Protein AF-A0A1V5S3B7-F1 (afdb_monomer_lite)

pLDDT: mean 79.79, std 13.41, range [38.19, 96.56]

Sequence (362 aa):
MRKFKNMTAAKKLTALAVAILIIFACINLVWAFTKGLPYYAYTSPLTKYDYGAGVEYCANVNGIGFVVKKPMYLAYGGFLKVASTTPHTVETDENGNIVSSSGLGIGIFIWPNVGGAKFGVSFIDEAKDLFVQILIDSELNYFPKDPNNKEFNSKAEELLKENYNEIKMYMDAAQSMWGLCGVKDTWTGLKALINNIYSINILIVFIIALATVFAIINFLWALCAHLRFRLYIKKLGKIIESKKTEYQRVIDGYLYRAQKPKYLRYNGVLSVCKETENNTKLSLLIYPKLMKGNRYIISIDSDDITESIPINRDIEYIPETLKARNTSPLSTIKLYEDFIDKYFTEIKAMMHKAENLWNIIL

Structure (mmCIF, N/CA/C/O backbone):
data_AF-A0A1V5S3B7-F1
#
_entry.id   AF-A0A1V5S3B7-F1
#
loop_
_atom_site.group_PDB
_atom_site.id
_atom_site.type_symbol
_atom_site.label_atom_id
_atom_site.label_alt_id
_atom_site.label_comp_id
_atom_site.label_asym_id
_atom_site.label_entity_id
_atom_site.label_seq_id
_atom_site.pdbx_PDB_ins_code
_atom_site.Cartn_x
_atom_site.Cartn_y
_atom_site.Cartn_z
_atom_site.occupancy
_atom_site.B_iso_or_equiv
_atom_site.auth_seq_id
_atom_site.auth_comp_id
_atom_site.auth_asym_id
_atom_site.auth_atom_id
_atom_site.pdbx_PDB_model_num
ATOM 1 N N . MET A 1 1 ? 24.025 12.241 -4.962 1.00 42.34 1 MET A N 1
ATOM 2 C CA . MET A 1 1 ? 23.729 13.693 -5.075 1.00 42.34 1 MET A CA 1
ATOM 3 C C . MET A 1 1 ? 24.146 14.382 -6.391 1.00 42.34 1 MET A C 1
ATOM 5 O O . MET A 1 1 ? 23.555 15.403 -6.712 1.00 42.34 1 MET A O 1
ATOM 9 N N . ARG A 1 2 ? 25.068 13.855 -7.222 1.00 40.19 2 ARG A N 1
ATOM 10 C CA . ARG A 1 2 ? 25.521 14.522 -8.477 1.00 40.19 2 ARG A CA 1
ATOM 11 C C . ARG A 1 2 ? 24.473 14.673 -9.609 1.00 40.19 2 ARG A C 1
ATOM 13 O O . ARG A 1 2 ? 24.662 15.516 -10.477 1.00 40.19 2 ARG A O 1
ATOM 20 N N . LYS A 1 3 ? 23.368 13.909 -9.619 1.00 43.38 3 LYS A N 1
ATOM 21 C CA . LYS A 1 3 ? 22.386 13.882 -10.735 1.00 43.38 3 LYS A CA 1
ATOM 22 C C . LYS A 1 3 ? 21.395 15.061 -10.782 1.00 43.38 3 LYS A C 1
ATOM 24 O O . LYS A 1 3 ? 20.853 15.331 -11.846 1.00 43.38 3 LYS A O 1
ATOM 29 N N . PHE A 1 4 ? 21.196 15.795 -9.685 1.00 43.69 4 PHE A N 1
ATOM 30 C CA . PHE A 1 4 ? 20.244 16.921 -9.639 1.00 43.69 4 PHE A CA 1
ATOM 31 C C . PHE A 1 4 ? 20.831 18.265 -10.101 1.00 43.69 4 PHE A C 1
ATOM 33 O O . PHE A 1 4 ? 20.090 19.231 -10.289 1.00 43.69 4 PHE A O 1
ATOM 40 N N . LYS A 1 5 ? 22.153 18.348 -10.313 1.00 49.84 5 LYS A N 1
ATOM 41 C CA . LYS A 1 5 ? 22.833 19.611 -10.650 1.00 49.84 5 LYS A CA 1
ATOM 42 C C . LYS A 1 5 ? 22.519 20.112 -12.070 1.00 49.84 5 LYS A C 1
ATOM 44 O O . LYS A 1 5 ? 22.487 21.316 -12.274 1.00 49.84 5 LYS A O 1
ATOM 49 N N . ASN A 1 6 ? 22.176 19.211 -12.999 1.00 53.47 6 ASN A N 1
ATOM 50 C CA . ASN A 1 6 ? 21.953 19.523 -14.423 1.00 53.47 6 ASN A CA 1
ATOM 51 C C . ASN A 1 6 ? 20.466 19.592 -14.835 1.00 53.47 6 ASN A C 1
ATOM 53 O O . ASN A 1 6 ? 20.149 19.601 -16.024 1.00 53.47 6 ASN A O 1
ATOM 57 N N . MET A 1 7 ? 19.533 19.591 -13.879 1.00 54.66 7 MET A N 1
ATOM 58 C CA . MET A 1 7 ? 18.105 19.759 -14.167 1.00 54.66 7 MET A CA 1
ATOM 59 C C . MET A 1 7 ? 17.747 21.246 -14.182 1.00 54.66 7 MET A C 1
ATOM 61 O O . MET A 1 7 ? 18.082 21.973 -13.246 1.00 54.66 7 MET A O 1
ATOM 65 N N . THR A 1 8 ? 17.040 21.688 -15.224 1.00 73.38 8 THR A N 1
ATOM 66 C CA . THR A 1 8 ? 16.443 23.029 -15.275 1.00 73.38 8 THR A CA 1
ATOM 67 C C . THR A 1 8 ? 15.483 23.229 -14.097 1.00 73.38 8 THR A C 1
ATOM 69 O O . THR A 1 8 ? 14.941 22.254 -13.568 1.00 73.38 8 THR A O 1
ATOM 72 N N . ALA A 1 9 ? 15.260 24.478 -13.676 1.00 75.38 9 ALA A N 1
ATOM 73 C CA . ALA A 1 9 ? 14.368 24.801 -12.556 1.00 75.38 9 ALA A CA 1
ATOM 74 C C . ALA A 1 9 ? 12.974 24.163 -12.718 1.00 75.38 9 ALA A C 1
ATOM 76 O O . ALA A 1 9 ? 12.475 23.541 -11.784 1.00 75.38 9 ALA A O 1
ATOM 77 N N . ALA A 1 10 ? 12.424 24.184 -13.938 1.00 58.59 10 ALA A N 1
ATOM 78 C CA . ALA A 1 10 ? 11.173 23.509 -14.282 1.00 58.59 10 ALA A CA 1
ATOM 79 C C . ALA A 1 10 ? 11.210 21.999 -13.986 1.00 58.59 10 ALA A C 1
ATOM 81 O O . ALA A 1 10 ? 10.323 21.482 -13.321 1.00 58.59 10 ALA A O 1
ATOM 82 N N . LYS A 1 11 ? 12.274 21.287 -14.384 1.00 59.62 11 LYS A N 1
ATOM 83 C CA . LYS A 1 11 ? 12.412 19.845 -14.115 1.00 59.62 11 LYS A CA 1
ATOM 84 C C . LYS A 1 11 ? 12.517 19.538 -12.618 1.00 59.62 11 LYS A C 1
ATOM 86 O O . LYS A 1 11 ? 12.021 18.503 -12.181 1.00 59.62 11 LYS A O 1
ATOM 91 N N . LYS A 1 12 ? 13.168 20.408 -11.837 1.00 65.56 12 LYS A N 1
ATOM 92 C CA . LYS A 1 12 ? 13.257 20.269 -10.372 1.00 65.56 12 LYS A CA 1
ATOM 93 C C . LYS A 1 12 ? 11.892 20.478 -9.711 1.00 65.56 12 LYS A C 1
ATOM 95 O O . LYS A 1 12 ? 11.514 19.671 -8.871 1.00 65.56 12 LYS A O 1
ATOM 100 N N . LEU A 1 13 ? 11.144 21.496 -10.140 1.00 65.31 13 LEU A N 1
ATOM 101 C CA . LEU A 1 13 ? 9.780 21.762 -9.676 1.00 65.31 13 LEU A CA 1
ATOM 102 C C . LEU A 1 13 ? 8.822 20.623 -10.039 1.00 65.31 13 LEU A C 1
ATOM 104 O O . LEU A 1 13 ? 8.074 20.168 -9.182 1.00 65.31 13 LEU A O 1
ATOM 108 N N . THR A 1 14 ? 8.895 20.090 -11.262 1.00 66.12 14 THR A N 1
ATOM 109 C CA . THR A 1 14 ? 8.098 18.921 -11.663 1.00 66.12 14 THR A CA 1
ATOM 110 C C . THR A 1 14 ? 8.441 17.692 -10.824 1.00 66.12 14 THR A C 1
ATOM 112 O O . THR A 1 14 ? 7.540 17.008 -10.352 1.00 66.12 14 THR A O 1
ATOM 115 N N . ALA A 1 15 ? 9.729 17.410 -10.597 1.00 65.00 15 ALA A N 1
ATOM 116 C CA . ALA A 1 15 ? 10.140 16.286 -9.757 1.00 65.00 15 ALA A CA 1
ATOM 117 C C . ALA A 1 15 ? 9.650 16.438 -8.307 1.00 65.00 15 ALA A C 1
ATOM 119 O O . ALA A 1 15 ? 9.202 15.460 -7.714 1.00 65.00 15 ALA A O 1
ATOM 120 N N . LEU A 1 16 ? 9.689 17.657 -7.761 1.00 69.88 16 LEU A N 1
ATOM 121 C CA . LEU A 1 16 ? 9.153 17.964 -6.437 1.00 69.88 16 LEU A CA 1
ATOM 122 C C . LEU A 1 16 ? 7.631 17.775 -6.387 1.00 69.88 16 LEU A C 1
ATOM 124 O O . LEU A 1 16 ? 7.140 17.122 -5.474 1.00 69.88 16 LEU A O 1
ATOM 128 N N . ALA A 1 17 ? 6.893 18.272 -7.382 1.00 66.56 17 ALA A N 1
ATOM 129 C CA . ALA A 1 17 ? 5.443 18.097 -7.466 1.00 66.56 17 ALA A CA 1
ATOM 130 C C . ALA A 1 17 ? 5.050 16.612 -7.540 1.00 66.56 17 ALA A C 1
ATOM 132 O O . ALA A 1 17 ? 4.163 16.172 -6.815 1.00 66.56 17 ALA A O 1
ATOM 133 N N . VAL A 1 18 ? 5.757 15.816 -8.351 1.00 71.69 18 VAL A N 1
ATOM 134 C CA . VAL A 1 18 ? 5.553 14.360 -8.421 1.00 71.69 18 VAL A CA 1
ATOM 135 C C . VAL A 1 18 ? 5.853 13.696 -7.077 1.00 71.69 18 VAL A C 1
ATOM 137 O O . VAL A 1 18 ? 5.073 12.862 -6.628 1.00 71.69 18 VAL A O 1
ATOM 140 N N . ALA A 1 19 ? 6.944 14.076 -6.407 1.00 72.00 19 ALA A N 1
ATOM 141 C CA . ALA A 1 19 ? 7.275 13.538 -5.089 1.00 72.00 19 ALA A CA 1
ATOM 142 C C . ALA A 1 19 ? 6.193 13.867 -4.049 1.00 72.00 19 ALA A C 1
ATOM 144 O O . ALA A 1 19 ? 5.777 12.982 -3.307 1.00 72.00 19 ALA A O 1
ATOM 145 N N . ILE A 1 20 ? 5.690 15.105 -4.039 1.00 78.06 20 ILE A N 1
ATOM 146 C CA . ILE A 1 20 ? 4.588 15.532 -3.170 1.00 78.06 20 ILE A CA 1
ATOM 147 C C . ILE A 1 20 ? 3.336 14.693 -3.449 1.00 78.06 20 ILE A C 1
ATOM 149 O O . ILE A 1 20 ? 2.760 14.142 -2.515 1.00 78.06 20 ILE A O 1
ATOM 153 N N . LEU A 1 21 ? 2.951 14.518 -4.717 1.00 72.62 21 LEU A N 1
ATOM 154 C CA . LEU A 1 21 ? 1.787 13.707 -5.091 1.00 72.62 21 LEU A CA 1
ATOM 155 C C . LEU A 1 21 ? 1.927 12.246 -4.642 1.00 72.62 21 LEU A C 1
ATOM 157 O O . LEU A 1 21 ? 0.968 11.674 -4.132 1.00 72.62 21 LEU A O 1
ATOM 161 N N . ILE A 1 22 ? 3.120 11.657 -4.773 1.00 76.31 22 ILE A N 1
ATOM 162 C CA . ILE A 1 22 ? 3.400 10.299 -4.283 1.00 76.31 22 ILE A CA 1
ATOM 163 C C . ILE A 1 22 ? 3.257 10.238 -2.759 1.00 76.31 22 ILE A C 1
ATOM 165 O O . ILE A 1 22 ? 2.622 9.320 -2.249 1.00 76.31 22 ILE A O 1
ATOM 169 N N . ILE A 1 23 ? 3.802 11.213 -2.027 1.00 79.00 23 ILE A N 1
ATOM 170 C CA . ILE A 1 23 ? 3.693 11.266 -0.562 1.00 79.00 23 ILE A CA 1
ATOM 171 C C . ILE A 1 23 ? 2.225 11.363 -0.139 1.00 79.00 23 ILE A C 1
ATOM 173 O O . ILE A 1 23 ? 1.782 10.578 0.698 1.00 79.00 23 ILE A O 1
ATOM 177 N N . PHE A 1 24 ? 1.449 12.262 -0.750 1.00 75.25 24 PHE A N 1
ATOM 178 C CA . PHE A 1 24 ? 0.018 12.380 -0.473 1.00 75.25 24 PHE A CA 1
ATOM 179 C C . PHE A 1 24 ? -0.736 11.090 -0.801 1.00 75.25 24 PHE A C 1
ATOM 181 O O . PHE A 1 24 ? -1.566 10.663 -0.000 1.00 75.25 24 PHE A O 1
ATOM 188 N N . ALA A 1 25 ? -0.432 10.436 -1.925 1.00 77.19 25 ALA A N 1
ATOM 189 C CA . ALA A 1 25 ? -1.035 9.154 -2.282 1.00 77.19 25 ALA A CA 1
ATOM 190 C C . ALA A 1 25 ? -0.707 8.065 -1.249 1.00 77.19 25 ALA A C 1
ATOM 192 O O . ALA A 1 25 ? -1.603 7.341 -0.822 1.00 77.19 25 ALA A O 1
ATOM 193 N N . CYS A 1 26 ? 0.544 7.987 -0.787 1.00 76.00 26 CYS A N 1
ATOM 194 C CA . CYS A 1 26 ? 0.955 7.050 0.256 1.00 76.00 26 CYS A CA 1
ATOM 195 C C . CYS A 1 26 ? 0.242 7.320 1.587 1.00 76.00 26 CYS A C 1
ATOM 197 O O . CYS A 1 26 ? -0.262 6.379 2.191 1.00 76.00 26 CYS A O 1
ATOM 199 N N . ILE A 1 27 ? 0.149 8.580 2.031 1.00 80.06 27 ILE A N 1
ATOM 200 C CA . ILE A 1 27 ? -0.570 8.957 3.263 1.00 80.06 27 ILE A CA 1
ATOM 201 C C . ILE A 1 27 ? -2.041 8.541 3.170 1.00 80.06 27 ILE A C 1
ATOM 203 O O . ILE A 1 27 ? -2.570 7.917 4.089 1.00 80.06 27 ILE A O 1
ATOM 207 N N . ASN A 1 28 ? -2.680 8.836 2.038 1.00 81.06 28 ASN A N 1
ATOM 208 C CA . ASN A 1 28 ? -4.061 8.453 1.766 1.00 81.06 28 ASN A CA 1
ATOM 209 C C . ASN A 1 28 ? -4.260 6.942 1.810 1.00 81.06 28 ASN A C 1
ATOM 211 O O . ASN A 1 28 ? -5.195 6.459 2.442 1.00 81.06 28 ASN A O 1
ATOM 215 N N . LEU A 1 29 ? -3.369 6.197 1.158 1.00 78.81 29 LEU A N 1
ATOM 216 C CA . LEU A 1 29 ? -3.441 4.746 1.087 1.00 78.81 29 LEU A CA 1
ATOM 217 C C . LEU A 1 29 ? -3.237 4.129 2.474 1.00 78.81 29 LEU A C 1
ATOM 219 O O . LEU A 1 29 ? -4.053 3.323 2.912 1.00 78.81 29 LEU A O 1
ATOM 223 N N . VAL A 1 30 ? -2.217 4.567 3.213 1.00 81.19 30 VAL A N 1
ATOM 224 C CA . VAL A 1 30 ? -1.976 4.113 4.588 1.00 81.19 30 VAL A CA 1
ATOM 225 C C . VAL A 1 30 ? -3.182 4.409 5.473 1.00 81.19 30 VAL A C 1
ATOM 227 O O . VAL A 1 30 ? -3.645 3.513 6.174 1.00 81.19 30 VAL A O 1
ATOM 230 N N . TRP A 1 31 ? -3.740 5.620 5.427 1.00 83.44 31 TRP A N 1
ATOM 231 C CA . TRP A 1 31 ? -4.922 5.959 6.219 1.00 83.44 31 TRP A CA 1
ATOM 232 C C . TRP A 1 31 ? -6.144 5.121 5.818 1.00 83.44 31 TRP A C 1
ATOM 234 O O . TRP A 1 31 ? -6.817 4.557 6.682 1.00 83.44 31 TRP A O 1
ATOM 244 N N . ALA A 1 32 ? -6.405 4.969 4.517 1.00 78.06 32 ALA A N 1
ATOM 245 C CA . ALA A 1 32 ? -7.532 4.193 4.018 1.00 78.06 32 ALA A CA 1
ATOM 246 C C . ALA A 1 32 ? -7.459 2.737 4.489 1.00 78.06 32 ALA A C 1
ATOM 248 O O . ALA A 1 32 ? -8.448 2.228 5.006 1.00 78.06 32 ALA A O 1
ATOM 249 N N . PHE A 1 33 ? -6.295 2.090 4.389 1.00 76.75 33 PHE A N 1
ATOM 250 C CA . PHE A 1 33 ? -6.128 0.695 4.803 1.00 76.75 33 PHE A CA 1
ATOM 251 C C . PHE A 1 33 ? -6.073 0.511 6.320 1.00 76.75 33 PHE A C 1
ATOM 253 O O . PHE A 1 33 ? -6.596 -0.478 6.827 1.00 76.75 33 PHE A O 1
ATOM 260 N N . THR A 1 34 ? -5.450 1.439 7.050 1.00 74.69 34 THR A N 1
ATOM 261 C CA . THR A 1 34 ? -5.223 1.255 8.492 1.00 74.69 34 THR A CA 1
ATOM 262 C C . THR A 1 34 ? -6.340 1.795 9.374 1.00 74.69 34 THR A C 1
ATOM 264 O O . THR A 1 34 ? -6.541 1.282 10.472 1.00 74.69 34 THR A O 1
ATOM 267 N N . LYS A 1 35 ? -7.058 2.826 8.914 1.00 76.81 35 LYS A N 1
ATOM 268 C CA . LYS A 1 35 ? -8.084 3.535 9.691 1.00 76.81 35 LYS A CA 1
ATOM 269 C C . LYS A 1 35 ? -9.460 3.460 9.059 1.00 76.81 35 LYS A C 1
ATOM 271 O O . LYS A 1 35 ? -10.415 3.230 9.781 1.00 76.81 35 LYS A O 1
ATOM 276 N N . GLY A 1 36 ? -9.584 3.628 7.745 1.00 73.56 36 GLY A N 1
ATOM 277 C CA . GLY A 1 36 ? -10.893 3.619 7.084 1.00 73.56 36 GLY A CA 1
ATOM 278 C C . GLY A 1 36 ? -11.487 2.216 6.945 1.00 73.56 36 GLY A C 1
ATOM 279 O O . GLY A 1 36 ? -12.602 1.955 7.393 1.00 73.56 36 GLY A O 1
ATOM 280 N N . LEU A 1 37 ? -10.726 1.313 6.326 1.00 75.56 37 LEU A N 1
ATOM 281 C CA . LEU A 1 37 ? -11.173 -0.006 5.886 1.00 75.56 37 LEU A CA 1
ATOM 282 C C . LEU A 1 37 ? -11.741 -0.894 7.004 1.00 75.56 37 LEU A C 1
ATOM 284 O O . LEU A 1 37 ? -12.793 -1.487 6.761 1.00 75.56 37 LEU A O 1
ATOM 288 N N . PRO A 1 38 ? -11.136 -0.969 8.210 1.00 76.38 38 PRO A N 1
ATOM 289 C CA . PRO A 1 38 ? -11.659 -1.823 9.276 1.00 76.38 38 PRO A CA 1
ATOM 290 C C . PRO A 1 38 ? -13.120 -1.516 9.623 1.00 76.38 38 PRO A C 1
ATOM 292 O O . PRO A 1 38 ? -13.911 -2.425 9.828 1.00 76.38 38 PRO A O 1
ATOM 295 N N . TYR A 1 39 ? -13.520 -0.241 9.596 1.00 80.94 39 TYR A N 1
ATOM 296 C CA . TYR A 1 39 ? -14.875 0.166 9.971 1.00 80.94 39 TYR A CA 1
ATOM 297 C C . TYR A 1 39 ? -15.931 -0.194 8.925 1.00 80.94 39 TYR A C 1
ATOM 299 O O . TYR A 1 39 ? -17.094 -0.364 9.277 1.00 80.94 39 TYR A O 1
ATOM 307 N N . TYR A 1 40 ? -15.557 -0.331 7.648 1.00 76.81 40 TYR A N 1
ATOM 308 C CA . TYR A 1 40 ? -16.519 -0.662 6.593 1.00 76.81 40 TYR A CA 1
ATOM 309 C C . TYR A 1 40 ? -17.140 -2.048 6.786 1.00 76.81 40 TYR A C 1
ATOM 311 O O . TYR A 1 40 ? -18.335 -2.208 6.540 1.00 76.81 40 TYR A O 1
ATOM 319 N N . ALA A 1 41 ? -16.369 -3.023 7.276 1.00 72.44 41 ALA A N 1
ATOM 320 C CA . ALA A 1 41 ? -16.881 -4.363 7.560 1.00 72.44 41 ALA A CA 1
ATOM 321 C C . ALA A 1 41 ? -17.998 -4.324 8.620 1.00 72.44 41 ALA A C 1
ATOM 323 O O . ALA A 1 41 ? -19.068 -4.897 8.418 1.00 72.44 41 ALA A O 1
ATOM 324 N N . TYR A 1 42 ? -17.797 -3.553 9.692 1.00 81.00 42 TYR A N 1
ATOM 325 C CA . TYR A 1 42 ? -18.728 -3.479 10.822 1.00 81.00 42 TYR A CA 1
ATOM 326 C C . TYR A 1 42 ? -20.006 -2.689 10.538 1.00 81.00 42 TYR A C 1
ATOM 328 O O . TYR A 1 42 ? -20.979 -2.819 11.275 1.00 81.00 42 TYR A O 1
ATOM 336 N N . THR A 1 43 ? -20.033 -1.892 9.465 1.00 81.94 43 THR A N 1
ATOM 337 C CA . THR A 1 43 ? -21.254 -1.185 9.041 1.00 81.94 43 THR A CA 1
ATOM 338 C C . THR A 1 43 ? -22.236 -2.056 8.264 1.00 81.94 43 THR A C 1
ATOM 340 O O . THR A 1 43 ? -23.401 -1.693 8.166 1.00 81.94 43 THR A O 1
ATOM 343 N N . SER A 1 44 ? -21.800 -3.197 7.717 1.00 75.25 44 SER A N 1
ATOM 344 C CA . SER A 1 44 ? -22.644 -4.025 6.846 1.00 75.25 44 SER A CA 1
ATOM 345 C C . SER A 1 44 ? -23.953 -4.534 7.478 1.00 75.25 44 SER A C 1
ATOM 347 O O . SER A 1 44 ? -24.935 -4.591 6.740 1.00 75.25 44 SER A O 1
ATOM 349 N N . PRO A 1 45 ? -24.013 -4.927 8.768 1.00 78.56 45 PRO A N 1
ATOM 350 C CA . PRO A 1 45 ? -25.256 -5.395 9.384 1.00 78.56 45 PRO A CA 1
ATOM 351 C C . PRO A 1 45 ? -26.134 -4.260 9.943 1.00 78.56 45 PRO A C 1
ATOM 353 O O . PRO A 1 45 ? -27.131 -4.538 10.601 1.00 78.56 45 PRO A O 1
ATOM 356 N N . LEU A 1 46 ? -25.763 -2.991 9.738 1.00 86.44 46 LEU A N 1
ATOM 357 C CA . LEU A 1 46 ? -26.340 -1.848 10.448 1.00 86.44 46 LEU A CA 1
ATOM 358 C C . LEU A 1 46 ? -27.048 -0.869 9.506 1.00 86.44 46 LEU A C 1
ATOM 360 O O . LEU A 1 46 ? -26.682 -0.712 8.340 1.00 86.44 46 LEU A O 1
ATOM 364 N N . THR A 1 47 ? -28.018 -0.135 10.048 1.00 87.62 47 THR A N 1
ATOM 365 C CA . THR A 1 47 ? -28.762 0.897 9.318 1.00 87.62 47 THR A CA 1
ATOM 366 C C . THR A 1 47 ? -28.052 2.242 9.426 1.00 87.62 47 THR A C 1
ATOM 368 O O . THR A 1 47 ? -27.653 2.653 10.511 1.00 87.62 47 THR A O 1
ATOM 371 N N . LYS A 1 48 ? -27.897 2.953 8.305 1.00 86.94 48 LYS A N 1
ATOM 372 C CA . LYS A 1 48 ? -27.250 4.272 8.262 1.00 86.94 48 LYS A CA 1
ATOM 373 C C . LYS A 1 48 ? -28.195 5.374 8.766 1.00 86.94 48 LYS A C 1
ATOM 375 O O . LYS A 1 48 ? -29.294 5.513 8.238 1.00 86.94 48 LYS A O 1
ATOM 380 N N . TYR A 1 49 ? -27.701 6.218 9.668 1.00 84.12 49 TYR A N 1
ATOM 381 C CA . TYR A 1 49 ? -28.340 7.447 10.141 1.00 84.12 49 TYR A CA 1
ATOM 382 C C . TYR A 1 49 ? -27.423 8.653 9.908 1.00 84.12 49 TYR A C 1
ATOM 384 O O . TYR A 1 49 ? -26.203 8.570 10.070 1.00 84.12 49 TYR A O 1
ATOM 392 N N . ASP A 1 50 ? -28.007 9.775 9.494 1.00 81.00 50 ASP A N 1
ATOM 393 C CA . ASP A 1 50 ? -27.298 11.037 9.278 1.00 81.00 50 ASP A CA 1
ATOM 394 C C . ASP A 1 50 ? -27.865 12.092 10.228 1.00 81.00 50 ASP A C 1
ATOM 396 O O . ASP A 1 50 ? -29.027 12.479 10.112 1.00 81.00 50 ASP A O 1
ATOM 400 N N . TYR A 1 51 ? -27.051 12.512 11.194 1.00 74.56 51 TYR A N 1
ATOM 401 C CA . TYR A 1 51 ? -27.446 13.457 12.239 1.00 74.56 51 TYR A CA 1
ATOM 402 C C . TYR A 1 51 ? -26.958 14.886 11.950 1.00 74.56 51 TYR A C 1
ATOM 404 O O . TYR A 1 51 ? -26.972 15.733 12.840 1.00 74.56 51 TYR A O 1
ATOM 412 N N . GLY A 1 52 ? -26.449 15.171 10.743 1.00 65.50 52 GLY A N 1
ATOM 413 C CA . GLY A 1 52 ? -25.898 16.480 10.360 1.00 65.50 52 GLY A CA 1
ATOM 414 C C . GLY A 1 52 ? -24.522 16.796 10.970 1.00 65.50 52 GLY A C 1
ATOM 415 O O . GLY A 1 52 ? -23.665 17.356 10.293 1.00 65.50 52 GLY A O 1
ATOM 416 N N . ALA A 1 53 ? -24.259 16.367 12.210 1.00 63.94 53 ALA A N 1
ATOM 417 C CA . ALA A 1 53 ? -22.942 16.415 12.858 1.00 63.94 53 ALA A CA 1
ATOM 418 C C . ALA A 1 53 ? -22.045 15.205 12.510 1.00 63.94 53 ALA A C 1
ATOM 420 O O . ALA A 1 53 ? -20.872 15.151 12.890 1.00 63.94 53 ALA A O 1
ATOM 421 N N . GLY A 1 54 ? -22.591 14.211 11.804 1.00 69.88 54 GLY A N 1
ATOM 422 C CA . GLY A 1 54 ? -21.884 13.006 11.390 1.00 69.88 54 GLY A CA 1
ATOM 423 C C . GLY A 1 54 ? -22.826 11.878 10.974 1.00 69.88 54 GLY A C 1
ATOM 424 O O . GLY A 1 54 ? -24.027 11.913 11.238 1.00 69.88 54 GLY A O 1
ATOM 425 N N . VAL A 1 55 ? -22.247 10.864 10.329 1.00 77.31 55 VAL A N 1
ATOM 426 C CA . VAL A 1 55 ? -22.947 9.637 9.933 1.00 77.31 55 VAL A CA 1
ATOM 427 C C . VAL A 1 55 ? -22.609 8.528 10.916 1.00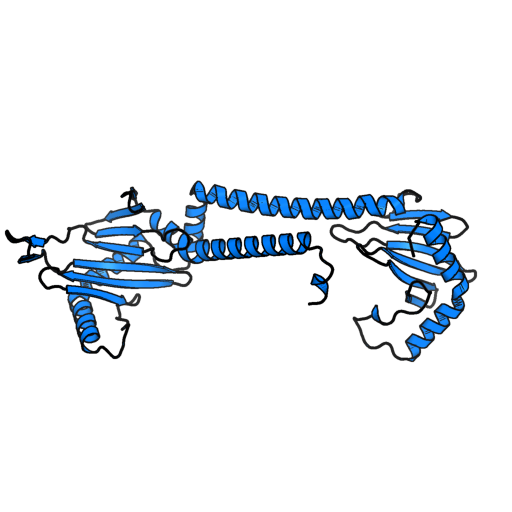 77.31 55 VAL A C 1
ATOM 429 O O . VAL A 1 55 ? -21.432 8.201 11.102 1.00 77.31 55 VAL A O 1
ATOM 432 N N . GLU A 1 56 ? -23.642 7.903 11.463 1.00 88.06 56 GLU A N 1
ATOM 433 C CA . GLU A 1 56 ? -23.537 6.732 12.328 1.00 88.06 56 GLU A CA 1
ATOM 434 C C . GLU A 1 56 ? -24.332 5.573 11.728 1.00 88.06 56 GLU A C 1
ATOM 436 O O . GLU A 1 56 ? -25.232 5.763 10.909 1.00 88.06 56 GLU A O 1
ATOM 441 N N . TYR A 1 57 ? -23.950 4.352 12.077 1.00 88.00 57 TYR A N 1
ATOM 442 C CA . TYR A 1 57 ? -24.641 3.146 11.642 1.00 88.00 57 TYR A CA 1
ATOM 443 C C . TYR A 1 57 ? -25.107 2.412 12.881 1.00 88.00 57 TYR A C 1
ATOM 445 O O . TYR A 1 57 ? -24.277 2.094 13.730 1.00 88.00 57 TYR A O 1
ATOM 453 N N . CYS A 1 58 ? -26.407 2.163 12.987 1.00 92.06 58 CYS A N 1
ATOM 454 C CA . CYS A 1 58 ? -27.018 1.691 14.217 1.00 92.06 58 CYS A CA 1
ATOM 455 C C . CYS A 1 58 ? -27.858 0.431 13.992 1.00 92.06 58 CYS A C 1
ATOM 457 O O . CYS A 1 58 ? -28.469 0.256 12.935 1.00 92.06 58 CYS A O 1
ATOM 459 N N . ALA A 1 59 ? -27.922 -0.426 15.008 1.00 92.25 59 ALA A N 1
ATOM 460 C CA . ALA A 1 59 ? -28.898 -1.507 15.114 1.00 92.25 59 ALA A CA 1
ATOM 461 C C . ALA A 1 59 ? -29.319 -1.693 16.574 1.00 92.25 59 ALA A C 1
ATOM 463 O O . ALA A 1 59 ? -28.547 -1.405 17.487 1.00 92.25 59 ALA A O 1
ATOM 464 N N . ASN A 1 60 ? -30.533 -2.195 16.786 1.00 91.81 60 ASN A N 1
ATOM 465 C CA . ASN A 1 60 ? -31.017 -2.641 18.089 1.00 91.81 60 ASN A CA 1
ATOM 466 C C . ASN A 1 60 ? -31.347 -4.129 17.981 1.00 91.81 60 ASN A C 1
ATOM 468 O O . ASN A 1 60 ? -32.133 -4.522 17.118 1.00 91.81 60 ASN A O 1
ATOM 472 N N . VAL A 1 61 ? -30.738 -4.944 18.837 1.00 90.88 61 VAL A N 1
ATOM 473 C CA . VAL A 1 61 ? -31.032 -6.373 18.939 1.00 90.88 61 VAL A CA 1
ATOM 474 C C . VAL A 1 61 ? -31.244 -6.699 20.410 1.00 90.88 61 VAL A C 1
ATOM 476 O O . VAL A 1 61 ? -30.334 -6.537 21.216 1.00 90.88 61 VAL A O 1
ATOM 479 N N . ASN A 1 62 ? -32.446 -7.162 20.761 1.00 90.50 62 ASN A N 1
ATOM 480 C CA . ASN A 1 62 ? -32.806 -7.591 22.118 1.00 90.50 62 ASN A CA 1
ATOM 481 C C . ASN A 1 62 ? -32.505 -6.547 23.214 1.00 90.50 62 ASN A C 1
ATOM 483 O O . ASN A 1 62 ? -32.040 -6.898 24.294 1.00 90.50 62 ASN A O 1
ATOM 487 N N . GLY A 1 63 ? -32.741 -5.260 22.938 1.00 91.19 63 GLY A N 1
ATOM 488 C CA . GLY A 1 63 ? -32.500 -4.182 23.902 1.00 91.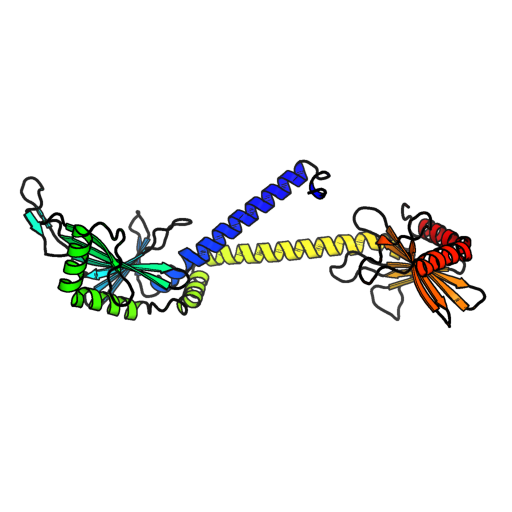19 63 GLY A CA 1
ATOM 489 C C . GLY A 1 63 ? -31.044 -3.711 23.976 1.00 91.19 63 GLY A C 1
ATOM 490 O O . GLY A 1 63 ? -30.747 -2.801 24.750 1.00 91.19 63 GLY A O 1
ATOM 491 N N . ILE A 1 64 ? -30.153 -4.271 23.151 1.00 95.06 64 ILE A N 1
ATOM 492 C CA . ILE A 1 64 ? -28.753 -3.863 23.016 1.00 95.06 64 ILE A CA 1
ATOM 493 C C . ILE A 1 64 ? -28.592 -3.033 21.742 1.00 95.06 64 ILE A C 1
ATOM 495 O O . ILE A 1 64 ? -28.953 -3.457 20.641 1.00 95.06 64 ILE A O 1
ATOM 499 N N . GLY A 1 65 ? -28.039 -1.836 21.901 1.00 94.31 65 GLY A N 1
ATOM 500 C CA . GLY A 1 65 ? -27.733 -0.899 20.833 1.00 94.31 65 GLY A CA 1
ATOM 501 C C . GLY A 1 65 ? -26.308 -1.076 20.337 1.00 94.31 65 GLY A C 1
ATOM 502 O O . GLY A 1 65 ? -25.359 -1.045 21.117 1.00 94.31 65 GLY A O 1
ATOM 503 N N . PHE A 1 66 ? -26.167 -1.203 19.024 1.00 94.75 66 PHE A N 1
ATOM 504 C CA . PHE A 1 66 ? -24.897 -1.262 18.312 1.00 94.75 66 PHE A CA 1
ATOM 505 C C . PHE A 1 66 ? -24.744 0.016 17.511 1.00 94.75 66 PHE A C 1
ATOM 507 O O . PHE A 1 66 ? -25.652 0.367 16.762 1.00 94.75 66 PHE A O 1
ATOM 514 N N . VAL A 1 67 ? -23.606 0.691 17.638 1.00 93.56 67 VAL A N 1
ATOM 515 C CA . VAL A 1 67 ? -23.308 1.921 16.898 1.00 93.56 67 VAL A CA 1
ATOM 516 C C . VAL A 1 67 ? -21.928 1.818 16.272 1.00 93.56 67 VAL A C 1
ATOM 518 O O . VAL A 1 67 ? -20.970 1.419 16.928 1.00 93.56 67 VAL A O 1
ATOM 521 N N . VAL A 1 68 ? -21.806 2.221 15.012 1.00 91.38 68 VAL A N 1
ATOM 522 C CA . VAL A 1 68 ? -20.526 2.380 14.321 1.00 91.38 68 VAL A CA 1
ATOM 523 C C . VAL A 1 68 ? -20.407 3.802 13.817 1.00 91.38 68 VAL A C 1
ATOM 525 O O . VAL A 1 68 ? -21.171 4.244 12.958 1.00 91.38 68 VAL A O 1
ATOM 528 N N . LYS A 1 69 ? -19.381 4.498 14.302 1.00 89.12 69 LYS A N 1
ATOM 529 C CA . LYS A 1 69 ? -18.948 5.792 13.790 1.00 89.12 69 LYS A CA 1
ATOM 530 C C . LYS A 1 69 ? -17.622 5.617 13.070 1.00 89.12 69 LYS A C 1
ATOM 532 O O . LYS A 1 69 ? -16.608 5.263 13.669 1.00 89.12 69 LYS A O 1
ATOM 537 N N . LYS A 1 70 ? -17.616 5.864 11.762 1.00 84.69 70 LYS A N 1
ATOM 538 C CA . LYS A 1 70 ? -16.388 5.786 10.958 1.00 84.69 70 LYS A CA 1
ATOM 539 C C . LYS A 1 70 ? -15.467 6.969 11.280 1.00 84.69 70 LYS A C 1
ATOM 541 O O . LYS A 1 70 ? -15.970 8.061 11.552 1.00 84.69 70 LYS A O 1
ATOM 546 N N . PRO A 1 71 ? -14.135 6.805 11.198 1.00 82.00 71 PRO A N 1
ATOM 547 C CA . PRO A 1 71 ? -13.235 7.944 11.310 1.00 82.00 71 PRO A CA 1
ATOM 548 C C . PRO A 1 71 ? -13.473 8.917 10.150 1.00 82.00 71 PRO A C 1
ATOM 550 O O . PRO A 1 71 ? -13.660 8.504 9.002 1.00 82.00 71 PRO A O 1
ATOM 553 N N . MET A 1 72 ? -13.436 10.217 10.445 1.00 79.62 72 MET A N 1
ATOM 554 C CA . MET A 1 72 ? -13.411 11.245 9.402 1.00 79.62 72 MET A CA 1
ATOM 555 C C . MET A 1 72 ? -12.132 11.121 8.568 1.00 79.62 72 MET A C 1
ATOM 557 O O . MET A 1 72 ? -11.113 10.644 9.065 1.00 79.62 72 MET A O 1
ATOM 561 N N . TYR A 1 73 ? -12.178 11.567 7.312 1.00 75.25 73 TYR A N 1
ATOM 562 C CA . TYR A 1 73 ? -11.034 11.527 6.401 1.00 75.25 73 TYR A CA 1
ATOM 563 C C . TYR A 1 73 ? -9.766 12.119 7.039 1.00 75.25 73 TYR A C 1
ATOM 565 O O . TYR A 1 73 ? -9.791 13.230 7.563 1.00 75.25 73 TYR A O 1
ATOM 573 N N . LEU A 1 74 ? -8.675 11.344 7.014 1.00 72.12 74 LEU A N 1
ATOM 574 C CA . LEU A 1 74 ? -7.381 11.634 7.657 1.00 72.12 74 LEU A CA 1
ATOM 575 C C . LEU A 1 74 ? -7.416 11.856 9.185 1.00 72.12 74 LEU A C 1
ATOM 577 O O . LEU A 1 74 ? -6.396 12.209 9.772 1.00 72.12 74 LEU A O 1
ATOM 581 N N . ALA A 1 75 ? -8.543 11.587 9.849 1.00 77.25 75 ALA A N 1
ATOM 582 C CA . ALA A 1 75 ? -8.680 11.634 11.301 1.00 77.25 75 ALA A CA 1
ATOM 583 C C . ALA A 1 75 ? -8.559 10.239 11.944 1.00 77.25 75 ALA A C 1
ATOM 585 O O . ALA A 1 75 ? -8.550 9.207 11.268 1.00 77.25 75 ALA A O 1
ATOM 586 N N . TYR A 1 76 ? -8.493 10.215 13.278 1.00 69.50 76 TYR A N 1
ATOM 587 C CA . TYR A 1 76 ? -8.295 9.002 14.085 1.00 69.50 76 TYR A CA 1
ATOM 588 C C . TYR A 1 76 ? -9.538 8.571 14.894 1.00 69.50 76 TYR A C 1
ATOM 590 O O . TYR A 1 76 ? -9.502 7.531 15.542 1.00 69.50 76 TYR A O 1
ATOM 598 N N . GLY A 1 77 ? -10.626 9.351 14.864 1.00 74.12 77 GLY A N 1
ATOM 599 C CA . GLY A 1 77 ? -11.735 9.288 15.833 1.00 74.12 77 GLY A CA 1
ATOM 600 C C . GLY A 1 77 ? -12.960 8.451 15.442 1.00 74.12 77 GLY A C 1
ATOM 601 O O . GLY A 1 77 ? -14.080 8.914 15.633 1.00 74.12 77 GLY A O 1
ATOM 602 N N . GLY A 1 78 ? -12.769 7.260 14.870 1.00 85.38 78 GLY A N 1
ATOM 603 C CA . GLY A 1 78 ? -13.859 6.286 14.698 1.00 85.38 78 GLY A CA 1
ATOM 604 C C . GLY A 1 78 ? -14.031 5.405 15.937 1.00 85.38 78 GLY A C 1
ATOM 605 O O . GLY A 1 78 ? -13.091 5.282 16.715 1.00 85.38 78 GLY A O 1
ATOM 606 N N . PHE A 1 79 ? -15.201 4.796 16.123 1.00 91.12 79 PHE A N 1
ATOM 607 C CA . PHE A 1 79 ? -15.433 3.777 17.153 1.00 91.12 79 PHE A CA 1
ATOM 608 C C . PHE A 1 79 ? -16.619 2.869 16.806 1.00 91.12 79 PHE A C 1
ATOM 610 O O . PHE A 1 79 ? -17.496 3.225 16.017 1.00 91.12 79 PHE A O 1
ATOM 617 N N . LEU A 1 80 ? -16.640 1.699 17.430 1.00 92.38 80 LEU A N 1
ATOM 618 C CA . LEU A 1 80 ? -17.814 0.849 17.600 1.00 92.38 80 LEU A CA 1
ATOM 619 C C . LEU A 1 80 ? -18.271 1.022 19.052 1.00 92.38 80 LEU A C 1
ATOM 621 O O . LEU A 1 80 ? -17.423 1.107 19.942 1.00 92.38 80 LEU A O 1
ATOM 625 N N . LYS A 1 81 ? -19.576 1.074 19.301 1.00 94.75 81 LYS A N 1
ATOM 626 C CA . LYS A 1 81 ? -20.151 1.153 20.645 1.00 94.75 81 LYS A CA 1
ATOM 627 C C . LYS A 1 81 ? -21.236 0.097 20.821 1.00 94.75 81 LYS A C 1
ATOM 629 O O . LYS A 1 81 ? -22.059 -0.081 19.924 1.00 94.75 81 LYS A O 1
ATOM 634 N N . VAL A 1 82 ? -21.239 -0.552 21.981 1.00 95.81 82 VAL A N 1
ATOM 635 C CA . VAL A 1 82 ? -22.314 -1.438 22.446 1.00 95.81 82 VAL A CA 1
ATOM 636 C C . VAL A 1 82 ? -22.790 -0.958 23.811 1.00 95.81 82 VAL A C 1
ATOM 638 O O . VAL A 1 82 ? -21.970 -0.742 24.700 1.00 95.81 82 VAL A O 1
ATOM 641 N N . ALA A 1 83 ? -24.091 -0.736 23.963 1.00 94.69 83 ALA A N 1
ATOM 642 C CA . ALA A 1 83 ? -24.706 -0.302 25.219 1.00 94.69 83 ALA A CA 1
ATOM 643 C C . ALA A 1 83 ? -26.193 -0.680 25.247 1.00 94.69 83 ALA A C 1
ATOM 645 O O . ALA A 1 83 ? -26.758 -1.034 24.212 1.00 94.69 83 ALA A O 1
ATOM 646 N N . SER A 1 84 ? -26.845 -0.558 26.403 1.00 91.94 84 SER A N 1
ATOM 647 C CA . SER A 1 84 ? -28.305 -0.661 26.491 1.00 91.94 84 SER A CA 1
ATOM 648 C C . SER A 1 84 ? -28.996 0.365 25.583 1.00 91.94 84 SER A C 1
ATOM 650 O O . SER A 1 84 ? -28.532 1.495 25.422 1.00 91.94 84 SER A O 1
ATOM 652 N N . THR A 1 85 ? -30.120 -0.029 24.983 1.00 88.19 85 THR A N 1
ATOM 653 C CA . THR A 1 85 ? -31.009 0.907 24.271 1.00 88.19 85 THR A CA 1
ATOM 654 C C . THR A 1 85 ? -31.944 1.671 25.190 1.00 88.19 85 THR A C 1
ATOM 656 O O . THR A 1 85 ? -32.550 2.645 24.746 1.00 88.19 85 THR A O 1
ATOM 659 N N . THR A 1 86 ? -32.047 1.260 26.455 1.00 83.81 86 THR A N 1
ATOM 660 C CA . THR A 1 86 ? -32.743 2.048 27.465 1.00 83.81 86 THR A CA 1
ATOM 661 C C . THR A 1 86 ? -31.930 3.322 27.692 1.00 83.81 86 THR A C 1
ATOM 663 O O . THR A 1 86 ? -30.767 3.226 28.094 1.00 83.81 86 THR A O 1
ATOM 666 N N . PRO A 1 87 ? -32.482 4.508 27.388 1.00 75.81 87 PRO A N 1
ATOM 667 C CA . PRO A 1 87 ? -31.753 5.750 27.567 1.00 75.81 87 PRO A CA 1
ATOM 668 C C . PRO A 1 87 ? -31.422 5.940 29.047 1.00 75.81 87 PRO A C 1
ATOM 670 O O . PRO A 1 87 ? -32.266 5.710 29.910 1.00 75.81 87 PRO A O 1
ATOM 673 N N . HIS A 1 88 ? -30.195 6.374 29.327 1.00 79.00 88 HIS A N 1
ATOM 674 C CA . HIS A 1 88 ? -29.865 6.920 30.635 1.00 79.00 88 HIS A CA 1
ATOM 675 C C . HIS A 1 88 ? -30.636 8.233 30.785 1.00 79.00 88 HIS A C 1
ATOM 677 O O . HIS A 1 88 ? -30.498 9.124 29.943 1.00 79.00 88 HIS A O 1
ATOM 683 N N . THR A 1 89 ? -31.493 8.323 31.797 1.00 82.56 89 THR A N 1
ATOM 684 C CA . THR A 1 89 ? -32.310 9.511 32.054 1.00 82.56 89 THR A CA 1
ATOM 685 C C . THR A 1 89 ? -31.883 10.161 33.354 1.00 82.56 89 THR A C 1
ATOM 687 O O . THR A 1 89 ? -31.599 9.468 34.330 1.00 82.56 89 THR A O 1
ATOM 690 N N . VAL A 1 90 ? -31.895 11.488 33.370 1.00 86.44 90 VAL A N 1
ATOM 691 C CA . VAL A 1 90 ? -31.674 12.297 34.567 1.00 86.44 90 VAL A CA 1
ATOM 692 C C . VAL A 1 90 ? -32.922 13.095 34.888 1.00 86.44 90 VAL A C 1
ATOM 694 O O . VAL A 1 90 ? -33.607 13.578 33.985 1.00 86.44 90 VAL A O 1
ATOM 697 N N . GLU A 1 91 ? -33.215 13.224 36.175 1.00 87.19 91 GLU A N 1
ATOM 698 C CA . GLU A 1 91 ? -34.234 14.144 36.665 1.00 87.19 91 GLU A CA 1
ATOM 699 C C . GLU A 1 91 ? -33.545 15.398 37.189 1.00 87.19 91 GLU A C 1
ATOM 701 O O . GLU A 1 91 ? -32.539 15.317 37.903 1.00 87.19 91 GLU A O 1
ATOM 706 N N . THR A 1 92 ? -34.092 16.558 36.835 1.00 90.69 92 THR A N 1
ATOM 707 C CA . THR A 1 92 ? -33.586 17.856 37.279 1.00 90.69 92 THR A CA 1
ATOM 708 C C . THR A 1 92 ? -34.577 18.548 38.204 1.00 90.69 92 THR A C 1
ATOM 710 O O . THR A 1 92 ? -35.788 18.436 38.009 1.00 90.69 92 THR A O 1
ATOM 713 N N . ASP A 1 93 ? -34.067 19.299 39.178 1.00 90.19 93 ASP A N 1
ATOM 714 C CA . ASP A 1 93 ? -34.877 20.234 39.957 1.00 90.19 93 ASP A CA 1
ATOM 715 C C . ASP A 1 93 ? -35.341 21.440 39.111 1.00 90.19 93 ASP A C 1
ATOM 717 O O . ASP A 1 93 ? -35.008 21.589 37.932 1.00 90.19 93 ASP A O 1
ATOM 721 N N . GLU A 1 94 ? -36.115 22.331 39.731 1.00 91.56 94 GLU A N 1
ATOM 722 C CA . GLU A 1 94 ? -36.610 23.576 39.128 1.00 91.56 94 GLU A CA 1
ATOM 723 C C . GLU A 1 94 ? -35.505 24.556 38.685 1.00 91.56 94 GLU A C 1
ATOM 725 O O . GLU A 1 94 ? -35.760 25.441 37.869 1.00 91.56 94 GLU A O 1
ATOM 730 N N . ASN A 1 95 ? -34.274 24.381 39.177 1.00 89.94 95 ASN A N 1
ATOM 731 C CA . ASN A 1 95 ? -33.107 25.193 38.837 1.00 89.94 95 ASN A CA 1
ATOM 732 C C . ASN A 1 95 ? -32.216 24.530 37.770 1.00 89.94 95 ASN A C 1
ATOM 734 O O . ASN A 1 95 ? -31.202 25.108 37.375 1.00 89.94 95 ASN A O 1
ATOM 738 N N . GLY A 1 96 ? -32.582 23.335 37.293 1.00 85.81 96 GLY A N 1
ATOM 739 C CA . GLY A 1 96 ? -31.820 22.566 36.312 1.00 85.81 96 GLY A CA 1
ATOM 740 C C . GLY A 1 96 ? -30.679 21.729 36.901 1.00 85.81 96 GLY A C 1
ATOM 741 O O . GLY A 1 96 ? -29.869 21.210 36.133 1.00 85.81 96 GLY A O 1
ATOM 742 N N . ASN A 1 97 ? -30.593 21.574 38.226 1.00 87.25 97 ASN A N 1
ATOM 743 C CA . ASN A 1 97 ? -29.602 20.698 38.856 1.00 87.25 97 ASN A CA 1
ATOM 744 C C . ASN A 1 97 ? -30.067 19.244 38.803 1.00 87.25 97 ASN A C 1
ATOM 746 O O . ASN A 1 97 ? -31.231 18.954 39.071 1.00 87.25 97 ASN A O 1
ATOM 750 N N . ILE A 1 98 ? -29.150 18.321 38.517 1.00 86.19 98 ILE A N 1
ATOM 751 C CA . ILE A 1 98 ? -29.438 16.882 38.490 1.00 86.19 98 ILE A CA 1
ATOM 752 C C . ILE A 1 98 ? -29.672 16.388 39.922 1.00 86.19 98 ILE A C 1
ATOM 754 O O . ILE A 1 98 ? -28.791 16.505 40.772 1.00 86.19 98 ILE A O 1
ATOM 758 N N . VAL A 1 99 ? -30.855 15.827 40.180 1.00 87.00 99 VAL A N 1
ATOM 759 C CA . VAL A 1 99 ? -31.255 15.297 41.497 1.00 87.00 99 VAL A CA 1
ATOM 760 C C . VAL A 1 99 ? -31.321 13.774 41.533 1.00 87.00 99 VAL A C 1
ATOM 762 O O . VAL A 1 99 ? -31.180 13.178 42.600 1.00 87.00 99 VAL A O 1
ATOM 765 N N . SER A 1 100 ? -31.513 13.128 40.384 1.00 85.62 100 SER A N 1
ATOM 766 C CA . SER A 1 100 ? -31.507 11.672 40.270 1.00 85.62 100 SER A CA 1
ATOM 767 C C . SER A 1 100 ? -31.090 11.235 38.861 1.00 85.62 100 SER A C 1
ATOM 769 O O . SER A 1 100 ? -31.146 12.012 37.904 1.00 85.62 100 SER A O 1
ATOM 771 N N . SER A 1 101 ? -30.643 9.986 38.739 1.00 86.38 101 SER A N 1
ATOM 772 C CA . SER A 1 101 ? -30.348 9.333 37.464 1.00 86.38 101 SER A CA 1
ATOM 773 C C . SER A 1 101 ? -31.016 7.960 37.430 1.00 86.38 101 SER A C 1
ATOM 775 O O . SER A 1 101 ? -31.284 7.356 38.471 1.00 86.38 101 SER A O 1
ATOM 777 N N . SER A 1 102 ? -31.237 7.414 36.235 1.00 83.69 102 SER A N 1
ATOM 778 C CA . SER A 1 102 ? -31.763 6.056 36.042 1.00 83.69 102 SER A CA 1
ATOM 779 C C . SER A 1 102 ? -30.774 4.944 36.434 1.00 83.69 102 SER A C 1
ATOM 781 O O . SER A 1 102 ? -30.977 3.789 36.061 1.00 83.69 102 SER A O 1
ATOM 783 N N . GLY A 1 103 ? -29.692 5.276 37.144 1.00 84.88 103 GLY A N 1
ATOM 784 C CA . GLY A 1 103 ? -28.615 4.370 37.529 1.00 84.88 103 GLY A CA 1
ATOM 785 C C . GLY A 1 103 ? -27.416 4.403 36.581 1.00 84.88 103 GLY A C 1
ATOM 786 O O . GLY A 1 103 ? -27.355 5.198 35.648 1.00 84.88 103 GLY A O 1
ATOM 787 N N . LEU A 1 104 ? -26.443 3.528 36.831 1.00 89.31 104 LEU A N 1
ATOM 788 C CA . LEU A 1 104 ? -25.164 3.504 36.123 1.00 89.31 104 LEU A CA 1
ATOM 789 C C . LEU A 1 104 ? -25.339 3.159 34.634 1.00 89.31 104 LEU A C 1
ATOM 791 O O . LEU A 1 104 ? -25.759 2.062 34.280 1.00 89.31 104 LEU A O 1
ATOM 795 N N . GLY A 1 105 ? -24.973 4.085 33.753 1.00 91.31 105 GLY A N 1
ATOM 796 C CA . GLY A 1 105 ? -24.868 3.847 32.319 1.00 91.31 105 GLY A CA 1
ATOM 797 C C . GLY A 1 105 ? -23.538 3.186 31.965 1.00 91.31 105 GLY A C 1
ATOM 798 O O . GLY A 1 105 ? -22.473 3.730 32.265 1.00 91.31 105 GLY A O 1
ATOM 799 N N . ILE A 1 106 ? -23.594 2.041 31.280 1.00 94.81 106 ILE A N 1
ATOM 800 C CA . ILE A 1 106 ? -22.413 1.288 30.839 1.00 94.81 106 ILE A CA 1
ATOM 801 C C . ILE A 1 106 ? -22.380 1.204 29.313 1.00 94.81 106 ILE A C 1
ATOM 803 O O . ILE A 1 106 ? -23.387 0.936 28.657 1.00 94.81 106 ILE A O 1
ATOM 807 N N . GLY A 1 107 ? -21.201 1.429 28.733 1.00 95.00 107 GLY A N 1
ATOM 808 C CA . GLY A 1 107 ? -20.981 1.279 27.297 1.00 95.00 107 GLY A CA 1
ATOM 809 C C . GLY A 1 107 ? -19.604 0.718 26.974 1.00 95.00 107 GLY A C 1
ATOM 810 O O . GLY A 1 107 ? -18.595 1.201 27.484 1.00 95.00 107 GLY A O 1
ATOM 811 N N . ILE A 1 108 ? -19.556 -0.272 26.085 1.00 96.00 108 ILE A N 1
ATOM 812 C CA . ILE A 1 108 ? -18.314 -0.807 25.524 1.00 96.00 108 ILE A CA 1
ATOM 813 C C . ILE A 1 108 ? -17.962 -0.022 24.273 1.00 96.00 108 ILE A C 1
ATOM 815 O O . ILE A 1 108 ? -18.785 0.114 23.370 1.00 96.00 108 ILE A O 1
ATOM 819 N N . PHE A 1 109 ? -16.724 0.450 24.202 1.00 94.81 109 PHE A N 1
ATOM 820 C CA . PHE A 1 109 ? -16.131 1.063 23.026 1.00 94.81 109 PHE A CA 1
ATOM 821 C C . PHE A 1 109 ? -15.057 0.152 22.449 1.00 94.81 109 PHE A C 1
ATOM 823 O O . PHE A 1 109 ? -14.206 -0.370 23.168 1.00 94.81 109 PHE A O 1
ATOM 830 N N . ILE A 1 110 ? -15.081 -0.014 21.131 1.00 91.75 110 ILE A N 1
ATOM 831 C CA . ILE A 1 110 ? -14.109 -0.823 20.404 1.00 91.75 110 ILE A CA 1
ATOM 832 C C . ILE A 1 110 ? -13.489 0.050 19.319 1.00 91.75 110 ILE A C 1
ATOM 834 O O . ILE A 1 110 ? -14.187 0.699 18.535 1.00 91.75 110 ILE A O 1
ATOM 838 N N . TRP A 1 111 ? -12.160 0.048 19.263 1.00 89.06 111 TRP A N 1
ATOM 839 C CA . TRP A 1 111 ? -11.369 0.742 18.253 1.00 89.06 111 TRP A CA 1
ATOM 840 C C . TRP A 1 111 ? -10.613 -0.276 17.400 1.00 89.06 111 TRP A C 1
ATOM 842 O O . TRP A 1 111 ? -9.500 -0.681 17.758 1.00 89.06 111 TRP A O 1
ATOM 852 N N . PRO A 1 112 ? -11.197 -0.695 16.266 1.00 83.25 112 PRO A N 1
ATOM 853 C CA . PRO A 1 112 ? -10.525 -1.555 15.306 1.00 83.25 112 PRO A CA 1
ATOM 854 C C . PRO A 1 112 ? -9.239 -0.928 14.764 1.00 83.25 112 PRO A C 1
ATOM 856 O O . PRO A 1 112 ? -9.189 0.265 14.445 1.00 83.25 112 PRO A O 1
ATOM 859 N N . ASN A 1 113 ? -8.200 -1.746 14.614 1.00 73.81 113 ASN A N 1
ATOM 860 C CA . ASN A 1 113 ? -6.940 -1.365 13.990 1.00 73.81 113 ASN A CA 1
ATOM 861 C C . ASN A 1 113 ? -6.330 -2.559 13.235 1.00 73.81 113 ASN A C 1
ATOM 863 O O . ASN A 1 113 ? -6.745 -3.709 13.387 1.00 73.81 113 ASN A O 1
ATOM 867 N N . VAL A 1 114 ? -5.316 -2.298 12.411 1.00 66.12 114 VAL A N 1
ATOM 868 C CA . VAL A 1 114 ? -4.576 -3.373 11.732 1.00 66.12 114 VAL A CA 1
ATOM 869 C C . VAL A 1 114 ? -3.790 -4.167 12.775 1.00 66.12 114 VAL A C 1
ATOM 871 O O . VAL A 1 114 ? -2.904 -3.613 13.422 1.00 66.12 114 VAL A O 1
ATOM 874 N N . GLY A 1 115 ? -4.129 -5.448 12.940 1.00 64.38 115 GLY A N 1
ATOM 875 C CA . GLY A 1 115 ? -3.492 -6.352 13.905 1.00 64.38 115 GLY A CA 1
ATOM 876 C C . GLY A 1 115 ? -4.261 -6.569 15.213 1.00 64.38 115 GLY A C 1
ATOM 877 O O . GLY A 1 115 ? -3.768 -7.295 16.068 1.00 64.38 115 GLY A O 1
ATOM 878 N N . GLY A 1 116 ? -5.451 -5.981 15.374 1.00 73.81 116 GLY A N 1
ATOM 879 C CA . GLY A 1 116 ? -6.308 -6.207 16.542 1.00 73.81 116 GLY A CA 1
ATOM 880 C C . GLY A 1 116 ? -7.174 -5.000 16.892 1.00 73.81 116 GLY A C 1
ATOM 881 O O . GLY A 1 116 ? -7.090 -3.947 16.259 1.00 73.81 116 GLY A O 1
ATOM 882 N N . ALA A 1 117 ? -8.005 -5.144 17.918 1.00 83.38 117 ALA A N 1
ATOM 883 C CA . ALA A 1 117 ? -8.841 -4.069 18.435 1.00 83.38 117 ALA A CA 1
ATOM 884 C C . ALA A 1 117 ? -8.353 -3.615 19.813 1.00 83.38 117 ALA A C 1
ATOM 886 O O . ALA A 1 117 ? -7.795 -4.400 20.579 1.00 83.38 117 ALA A O 1
ATOM 887 N N . LYS A 1 118 ? -8.564 -2.334 20.120 1.00 88.19 118 LYS A N 1
ATOM 888 C CA . LYS A 1 118 ? -8.519 -1.843 21.500 1.00 88.19 118 LYS A CA 1
ATOM 889 C C . LYS A 1 118 ? -9.933 -1.783 22.045 1.00 88.19 118 LYS A C 1
ATOM 891 O O . LYS A 1 118 ? -10.846 -1.414 21.307 1.00 88.19 118 LYS A O 1
ATOM 896 N N . PHE A 1 119 ? -10.077 -2.072 23.328 1.00 92.06 119 PHE A N 1
ATOM 897 C CA . PHE A 1 119 ? -11.356 -2.093 24.014 1.00 92.06 119 PHE A CA 1
ATOM 898 C C . PHE A 1 119 ? -11.337 -1.089 25.160 1.00 92.06 119 PHE A C 1
ATOM 900 O O . PHE A 1 119 ? -10.303 -0.853 25.791 1.00 92.06 119 PHE A O 1
ATOM 907 N N . GLY A 1 120 ? -12.482 -0.478 25.416 1.00 94.69 120 GLY A N 1
ATOM 908 C CA . GLY A 1 120 ? -12.680 0.373 26.571 1.00 94.69 120 GLY A CA 1
ATOM 909 C C . GLY A 1 120 ? -14.107 0.301 27.074 1.00 94.69 120 GLY A C 1
ATOM 910 O O . GLY A 1 120 ? -15.017 -0.081 26.342 1.00 94.69 120 GLY A O 1
ATOM 911 N N . VAL A 1 121 ? -14.289 0.680 28.330 1.00 96.56 121 VAL A N 1
ATOM 912 C CA . VAL A 1 121 ? -15.592 0.722 28.995 1.00 96.56 121 VAL A CA 1
ATOM 913 C C . VAL A 1 121 ? -15.802 2.128 29.519 1.00 96.56 121 VAL A C 1
ATOM 915 O O . VAL A 1 121 ? -14.891 2.700 30.117 1.00 96.56 121 VAL A O 1
ATOM 918 N N . SER A 1 122 ? -16.977 2.695 29.270 1.00 95.56 122 SER A N 1
ATOM 919 C CA . SER A 1 122 ? -17.428 3.934 29.895 1.00 95.56 122 SER A CA 1
ATOM 920 C C . SER A 1 122 ? -18.465 3.635 30.968 1.00 95.56 122 SER A C 1
ATOM 922 O O . SER A 1 122 ? -19.418 2.904 30.695 1.00 95.56 122 SER A O 1
ATOM 924 N N . PHE A 1 123 ? -18.308 4.275 32.116 1.00 94.69 123 PHE A N 1
ATOM 925 C CA . PHE A 1 123 ? -19.250 4.315 33.222 1.00 94.69 123 PHE A CA 1
ATOM 926 C C . PHE A 1 123 ? -19.713 5.756 33.404 1.00 94.69 123 PHE A C 1
ATOM 928 O O . PHE A 1 123 ? -18.876 6.659 33.513 1.00 94.69 123 PHE A O 1
ATOM 935 N N . ILE A 1 124 ? -21.026 5.966 33.408 1.00 91.81 124 ILE A N 1
ATOM 936 C CA . ILE A 1 124 ? -21.638 7.289 33.520 1.00 91.81 124 ILE A CA 1
ATOM 937 C C . ILE A 1 124 ? -22.744 7.230 34.572 1.00 91.81 124 ILE A C 1
ATOM 939 O O . ILE A 1 124 ? -23.657 6.420 34.458 1.00 91.81 124 ILE A O 1
ATOM 943 N N . ASP A 1 125 ? -22.661 8.076 35.591 1.00 90.75 125 ASP A N 1
ATOM 944 C CA . ASP A 1 125 ? -23.740 8.317 36.553 1.00 90.75 125 ASP A CA 1
ATOM 945 C C . ASP A 1 125 ? -23.720 9.807 36.907 1.00 90.75 125 ASP A C 1
ATOM 947 O O . ASP A 1 125 ? -22.955 10.248 37.767 1.00 90.75 125 ASP A O 1
ATOM 951 N N . GLU A 1 126 ? -24.515 10.598 36.182 1.00 86.00 126 GLU A N 1
ATOM 952 C CA . GLU A 1 126 ? -24.488 12.064 36.273 1.00 86.00 126 GLU A CA 1
ATOM 953 C C . GLU A 1 126 ? -24.962 12.571 37.645 1.00 86.00 126 GLU A C 1
ATOM 955 O O . GLU A 1 126 ? -24.449 13.571 38.139 1.00 86.00 126 GLU A O 1
ATOM 960 N N . ALA A 1 127 ? -25.856 11.840 38.323 1.00 85.81 127 ALA A N 1
ATOM 961 C CA . ALA A 1 127 ? -26.304 12.180 39.677 1.00 85.81 127 ALA A CA 1
ATOM 962 C C . ALA A 1 127 ? -25.200 12.014 40.738 1.00 85.81 127 ALA A C 1
ATOM 964 O O . ALA A 1 127 ? -25.279 12.603 41.814 1.00 85.81 127 ALA A O 1
ATOM 965 N N . LYS A 1 128 ? -24.164 11.218 40.443 1.00 86.19 128 LYS A N 1
ATOM 966 C CA . LYS A 1 128 ? -22.990 11.022 41.309 1.00 86.19 128 LYS A CA 1
ATOM 967 C C . LYS A 1 128 ? -21.727 11.692 40.769 1.00 86.19 128 LYS A C 1
ATOM 969 O O . LYS A 1 128 ? -20.641 11.385 41.259 1.00 86.19 128 LYS A O 1
ATOM 974 N N . ASP A 1 129 ? -21.859 12.544 39.751 1.00 86.38 129 ASP A N 1
ATOM 975 C CA . ASP A 1 129 ? -20.732 13.159 39.038 1.00 86.38 129 ASP A CA 1
ATOM 976 C C . ASP A 1 129 ? -19.676 12.121 38.593 1.00 86.38 129 ASP A C 1
ATOM 978 O O . ASP A 1 129 ? -18.460 12.301 38.700 1.00 86.38 129 ASP A O 1
ATOM 982 N N . LEU A 1 130 ? -20.143 10.951 38.143 1.00 88.31 130 LEU A N 1
ATOM 983 C CA . LEU A 1 130 ? -19.282 9.865 37.696 1.00 88.31 130 LEU A CA 1
ATOM 984 C C . LEU A 1 130 ? -19.197 9.864 36.172 1.00 88.31 130 LEU A C 1
ATOM 986 O O . LEU A 1 130 ? -20.151 9.502 35.489 1.00 88.31 130 LEU A O 1
ATOM 990 N N . PHE A 1 131 ? -18.011 10.159 35.646 1.00 90.69 131 PHE A N 1
ATOM 991 C CA . PHE A 1 131 ? -17.665 9.900 34.252 1.00 90.69 131 PHE A CA 1
ATOM 992 C C . PHE A 1 131 ? -16.286 9.244 34.173 1.00 90.69 131 PHE A C 1
ATOM 994 O O . PHE A 1 131 ? -15.251 9.895 34.321 1.00 90.69 131 PHE A O 1
ATOM 1001 N N . VAL A 1 132 ? -16.263 7.928 33.964 1.00 92.06 132 VAL A N 1
ATOM 1002 C CA . VAL A 1 132 ? -15.028 7.135 33.939 1.00 92.06 132 VAL A CA 1
ATOM 1003 C C . VAL A 1 132 ? -14.953 6.357 32.637 1.00 92.06 132 VAL A C 1
ATOM 1005 O O . VAL A 1 132 ? -15.868 5.615 32.300 1.00 92.06 132 VAL A O 1
ATOM 1008 N N . GLN A 1 133 ? -13.839 6.486 31.917 1.00 93.56 133 GLN A N 1
ATOM 1009 C CA . GLN A 1 133 ? -13.537 5.644 30.763 1.00 93.56 133 GLN A CA 1
ATOM 1010 C C . GLN A 1 133 ? -12.206 4.930 30.976 1.00 93.56 133 GLN A C 1
ATOM 1012 O O . GLN A 1 133 ? -11.177 5.569 31.197 1.00 93.56 133 GLN A O 1
ATOM 1017 N N . ILE A 1 134 ? -12.234 3.604 30.889 1.00 95.44 134 ILE A N 1
ATOM 1018 C CA . ILE A 1 134 ? -11.076 2.739 31.128 1.00 95.44 134 ILE A CA 1
ATOM 1019 C C . ILE A 1 134 ? -10.760 1.899 29.897 1.00 95.44 134 ILE A C 1
ATOM 1021 O O . ILE A 1 134 ? -11.633 1.654 29.066 1.00 95.44 134 ILE A O 1
ATOM 1025 N N . LEU A 1 135 ? -9.505 1.467 29.778 1.00 94.69 135 LEU A N 1
ATOM 1026 C CA . LEU A 1 135 ? -9.070 0.516 28.757 1.00 94.69 135 LEU A CA 1
ATOM 1027 C C . LEU A 1 135 ? -9.077 -0.895 29.336 1.00 94.69 135 LEU A C 1
ATOM 1029 O O . LEU A 1 135 ? -8.671 -1.089 30.481 1.00 94.69 135 LEU A O 1
ATOM 1033 N N . ILE A 1 136 ? -9.503 -1.860 28.526 1.00 93.56 136 ILE A N 1
ATOM 1034 C CA . ILE A 1 136 ? -9.518 -3.282 28.879 1.00 93.56 136 ILE A CA 1
ATOM 1035 C C . ILE A 1 136 ? -8.925 -4.132 27.742 1.00 93.56 136 ILE A C 1
ATOM 1037 O O . ILE A 1 136 ? -8.833 -3.666 26.600 1.00 93.56 136 ILE A O 1
ATOM 1041 N N . ASP A 1 137 ? -8.495 -5.361 28.032 1.00 88.81 137 ASP A N 1
ATOM 1042 C CA . ASP A 1 137 ? -8.246 -6.377 26.996 1.00 88.81 137 ASP A CA 1
ATOM 1043 C C . ASP A 1 137 ? -9.542 -7.098 26.569 1.00 88.81 137 ASP A C 1
ATOM 1045 O O . ASP A 1 137 ? -10.646 -6.797 27.026 1.00 88.81 137 ASP A O 1
ATOM 1049 N N . SER A 1 138 ? -9.398 -8.065 25.660 1.00 83.38 138 SER A N 1
ATOM 1050 C CA . SER A 1 138 ? -10.476 -8.954 25.216 1.00 83.38 138 SER A CA 1
ATOM 1051 C C . SER A 1 138 ? -10.973 -9.924 26.293 1.00 83.38 138 SER A C 1
ATOM 1053 O O . SER A 1 138 ? -12.024 -10.529 26.112 1.00 83.38 138 SER A O 1
ATOM 1055 N N . GLU A 1 139 ? -10.224 -10.103 27.381 1.00 87.94 139 GLU A N 1
ATOM 1056 C CA . GLU A 1 139 ? -10.587 -10.935 28.535 1.00 87.94 139 GLU A CA 1
ATOM 1057 C C . GLU A 1 139 ? -11.221 -10.105 29.666 1.00 87.94 139 GLU A C 1
ATOM 1059 O O . GLU A 1 139 ? -11.592 -10.653 30.704 1.00 87.94 139 GLU A O 1
ATOM 1064 N N . LEU A 1 140 ? -11.432 -8.804 29.423 1.00 91.19 140 LEU A N 1
ATOM 1065 C CA . LEU A 1 140 ? -11.996 -7.824 30.349 1.00 91.19 140 LEU A CA 1
ATOM 1066 C C . LEU A 1 140 ? -11.077 -7.484 31.530 1.00 91.19 140 LEU A C 1
ATOM 1068 O O . LEU A 1 140 ? -11.563 -7.053 32.572 1.00 91.19 140 LEU A O 1
ATOM 1072 N N . ASN A 1 141 ? -9.761 -7.629 31.381 1.00 91.94 141 ASN A N 1
ATOM 1073 C CA . ASN A 1 141 ? -8.799 -7.153 32.370 1.00 91.94 141 ASN A CA 1
ATOM 1074 C C . ASN A 1 141 ? -8.506 -5.665 32.161 1.00 91.94 141 ASN A C 1
ATOM 1076 O O . ASN A 1 141 ? -8.322 -5.207 31.032 1.00 91.94 141 ASN A O 1
ATOM 1080 N N . TYR A 1 142 ? -8.431 -4.910 33.257 1.00 93.06 142 TYR A N 1
ATOM 1081 C CA . TYR A 1 142 ? -8.128 -3.480 33.244 1.00 93.06 142 TYR A CA 1
ATOM 1082 C C . TYR A 1 142 ? -6.671 -3.187 32.854 1.00 93.06 142 TYR A C 1
ATOM 1084 O O . TYR A 1 142 ? -5.737 -3.790 33.382 1.00 93.06 142 TYR A O 1
ATOM 1092 N N . PHE A 1 143 ? -6.473 -2.192 31.982 1.00 91.12 143 PHE A N 1
ATOM 1093 C CA . PHE A 1 143 ? -5.165 -1.608 31.686 1.00 91.12 143 PHE A CA 1
ATOM 1094 C C . PHE A 1 143 ? -5.044 -0.184 32.243 1.00 91.12 143 PHE A C 1
ATOM 1096 O O . PHE A 1 143 ? -5.602 0.754 31.654 1.00 91.12 143 PHE A O 1
ATOM 1103 N N . PRO A 1 144 ? -4.261 0.025 33.317 1.00 88.81 144 PRO A N 1
ATOM 1104 C CA . PRO A 1 144 ? -4.063 1.348 33.882 1.00 88.81 144 PRO A CA 1
ATOM 1105 C C . PRO A 1 144 ? -3.295 2.256 32.924 1.00 88.81 144 PRO A C 1
ATOM 1107 O O . PRO A 1 144 ? -2.188 1.944 32.482 1.00 88.81 144 PRO A O 1
ATOM 1110 N N . LYS A 1 145 ? -3.879 3.421 32.625 1.00 85.31 145 LYS A N 1
ATOM 1111 C CA . LYS A 1 145 ? -3.225 4.456 31.809 1.00 85.31 145 LYS A CA 1
ATOM 1112 C C . LYS A 1 145 ? -2.061 5.111 32.557 1.00 85.31 145 LYS A C 1
ATOM 1114 O O . LYS A 1 145 ? -1.042 5.416 31.944 1.00 85.31 145 LYS A O 1
ATOM 1119 N N . ASP A 1 146 ? -2.229 5.319 33.862 1.00 89.12 146 ASP A N 1
ATOM 1120 C CA . ASP A 1 146 ? -1.186 5.766 34.784 1.00 89.12 146 ASP A CA 1
ATOM 1121 C C . ASP A 1 146 ? -1.112 4.789 35.970 1.00 89.12 146 ASP A C 1
ATOM 1123 O O . ASP A 1 146 ? -1.985 4.813 36.843 1.00 89.12 146 ASP A O 1
ATOM 1127 N N . PRO A 1 147 ? -0.088 3.919 36.026 1.00 88.81 147 PRO A N 1
ATOM 1128 C CA . PRO A 1 147 ? 0.083 2.963 37.119 1.00 88.81 147 PRO A CA 1
ATOM 1129 C C . PRO A 1 147 ? 0.232 3.609 38.505 1.00 88.81 147 PRO A C 1
ATOM 1131 O O . PRO A 1 147 ? -0.013 2.948 39.512 1.00 88.81 147 PRO A O 1
ATOM 1134 N N . ASN A 1 148 ? 0.617 4.889 38.584 1.00 93.44 148 ASN A N 1
ATOM 1135 C CA . ASN A 1 148 ? 0.865 5.568 39.857 1.00 93.44 148 ASN A CA 1
ATOM 1136 C C . ASN A 1 148 ? -0.405 6.144 40.493 1.00 93.44 148 ASN A C 1
ATOM 1138 O O . ASN A 1 148 ? -0.419 6.406 41.697 1.00 93.44 148 ASN A O 1
ATOM 1142 N N . ASN A 1 149 ? -1.483 6.312 39.722 1.00 93.69 149 ASN A N 1
ATOM 1143 C CA . ASN A 1 149 ? -2.755 6.807 40.237 1.00 93.69 149 ASN A CA 1
ATOM 1144 C C . ASN A 1 149 ? -3.553 5.675 40.909 1.00 93.69 149 ASN A C 1
ATOM 1146 O O . ASN A 1 149 ? -4.512 5.138 40.354 1.00 93.69 149 ASN A O 1
ATOM 1150 N N . LYS A 1 150 ? -3.119 5.284 42.113 1.00 93.31 150 LYS A N 1
ATOM 1151 C CA . LYS A 1 150 ? -3.697 4.157 42.864 1.00 93.31 150 LYS A CA 1
ATOM 1152 C C . LYS A 1 150 ? -5.183 4.331 43.168 1.00 93.31 150 LYS A C 1
ATOM 1154 O O . LYS A 1 150 ? -5.914 3.348 43.122 1.00 93.31 150 LYS A O 1
ATOM 1159 N N . GLU A 1 151 ? -5.623 5.553 43.459 1.00 93.06 151 GLU A N 1
ATOM 1160 C CA . GLU A 1 151 ? -7.025 5.854 43.764 1.00 93.06 151 GLU A CA 1
ATOM 1161 C C . GLU A 1 151 ? -7.917 5.604 42.543 1.00 93.06 151 GLU A C 1
ATOM 1163 O O . GLU A 1 151 ? -8.862 4.819 42.617 1.00 93.06 151 GLU A O 1
ATOM 1168 N N . PHE A 1 152 ? -7.560 6.181 41.389 1.00 92.88 152 PHE A N 1
ATOM 1169 C CA . PHE A 1 152 ? -8.303 5.957 40.150 1.00 92.88 152 PHE A CA 1
ATOM 1170 C C . PHE A 1 152 ? -8.272 4.488 39.721 1.00 92.88 152 PHE A C 1
ATOM 1172 O O . PHE A 1 152 ? -9.303 3.948 39.332 1.00 92.88 152 PHE A O 1
ATOM 1179 N N . ASN A 1 153 ? -7.110 3.830 39.810 1.00 93.88 153 ASN A N 1
ATOM 1180 C CA . ASN A 1 153 ? -6.971 2.427 39.418 1.00 93.88 153 ASN A CA 1
ATOM 1181 C C . ASN A 1 153 ? -7.818 1.502 40.303 1.00 93.88 153 ASN A C 1
ATOM 1183 O O . ASN A 1 153 ? -8.494 0.630 39.772 1.00 93.88 153 ASN A O 1
ATOM 1187 N N . SER A 1 154 ? -7.862 1.746 41.617 1.00 94.06 154 SER A N 1
ATOM 1188 C CA . SER A 1 154 ? -8.706 0.964 42.532 1.00 94.06 154 SER A CA 1
ATOM 1189 C C . SER A 1 154 ? -10.192 1.150 42.211 1.00 94.06 154 SER A C 1
ATOM 1191 O O . SER A 1 154 ? -10.922 0.171 42.096 1.00 94.06 154 SER A O 1
ATOM 1193 N N . LYS A 1 155 ? -10.628 2.396 41.970 1.00 93.31 155 LYS A N 1
ATOM 1194 C CA . LYS A 1 155 ? -12.010 2.705 41.564 1.00 93.31 155 LYS A CA 1
ATOM 1195 C C . LYS A 1 155 ? -12.380 2.068 40.219 1.00 93.31 155 LYS A C 1
ATOM 1197 O O . LYS A 1 155 ? -13.490 1.576 40.047 1.00 93.31 155 LYS A O 1
ATOM 1202 N N . ALA A 1 156 ? -11.462 2.082 39.253 1.00 94.19 156 ALA A N 1
ATOM 1203 C CA . ALA A 1 156 ? -11.648 1.456 37.946 1.00 94.19 156 ALA A CA 1
ATOM 1204 C C . ALA A 1 156 ? -11.808 -0.068 38.053 1.00 94.19 156 ALA A C 1
ATOM 1206 O O . ALA A 1 156 ? -12.702 -0.633 37.424 1.00 94.19 156 ALA A O 1
ATOM 1207 N N . GLU A 1 157 ? -10.963 -0.724 38.853 1.00 94.88 157 GLU A N 1
ATOM 1208 C CA . GLU A 1 157 ? -11.034 -2.167 39.103 1.00 94.88 157 GLU A CA 1
ATOM 1209 C C . GLU A 1 157 ? -12.326 -2.562 39.826 1.00 94.88 157 GLU A C 1
ATOM 1211 O O . GLU A 1 157 ? -12.947 -3.561 39.463 1.00 94.88 157 GLU A O 1
ATOM 1216 N N . GLU A 1 158 ? -12.764 -1.766 40.803 1.00 95.38 158 GLU A N 1
ATOM 1217 C CA . GLU A 1 158 ? -14.026 -1.972 41.518 1.00 95.38 158 GLU A CA 1
ATOM 1218 C C . GLU A 1 158 ? -15.229 -1.879 40.571 1.00 95.38 158 GLU A C 1
ATOM 1220 O O . GLU A 1 158 ? -15.985 -2.843 40.457 1.00 95.38 158 GLU A O 1
ATOM 1225 N N . LEU A 1 159 ? -15.340 -0.792 39.794 1.00 95.38 159 LEU A N 1
ATOM 1226 C CA . LEU A 1 159 ? -16.413 -0.616 38.806 1.00 95.38 159 LEU A CA 1
ATOM 1227 C C . LEU A 1 159 ? -16.455 -1.758 37.784 1.00 95.38 159 LEU A C 1
ATOM 1229 O O . LEU A 1 159 ? -17.531 -2.243 37.427 1.00 95.38 159 LEU A O 1
ATOM 1233 N N . LEU A 1 160 ? -15.291 -2.203 37.310 1.00 95.44 160 LEU A N 1
ATOM 1234 C CA . LEU A 1 160 ? -15.184 -3.308 36.362 1.00 95.44 160 LEU A CA 1
ATOM 1235 C C . LEU A 1 160 ? -15.635 -4.637 36.982 1.00 95.44 160 LEU A C 1
ATOM 1237 O O . LEU A 1 160 ? -16.324 -5.417 36.327 1.00 95.44 160 LEU A O 1
ATOM 1241 N N . LYS A 1 161 ? -15.274 -4.887 38.245 1.00 95.69 161 LYS A N 1
ATOM 1242 C CA . LYS A 1 161 ? -15.621 -6.111 38.971 1.00 95.69 161 LYS A CA 1
ATOM 1243 C C . LYS A 1 161 ? -17.108 -6.178 39.312 1.00 95.69 161 LYS A C 1
ATOM 1245 O O . LYS A 1 161 ? -17.724 -7.221 39.103 1.00 95.69 161 LYS A O 1
ATOM 1250 N N . GLU A 1 162 ? -17.684 -5.089 39.812 1.00 96.25 162 GLU A N 1
ATOM 1251 C CA . GLU A 1 162 ? -19.103 -5.016 40.183 1.00 96.25 162 GLU A CA 1
ATOM 1252 C C . GLU A 1 162 ? -20.025 -5.194 38.974 1.00 96.25 162 GLU A C 1
ATOM 1254 O O . GLU A 1 162 ? -21.072 -5.831 39.074 1.00 96.25 162 GLU A O 1
ATOM 1259 N N . ASN A 1 163 ? -19.599 -4.698 37.810 1.00 95.88 163 ASN A N 1
ATOM 1260 C CA . ASN A 1 163 ? -20.402 -4.699 36.590 1.00 95.88 163 ASN A CA 1
ATOM 1261 C C . ASN A 1 163 ? -19.932 -5.734 35.553 1.00 95.88 163 ASN A C 1
ATOM 1263 O O . ASN A 1 163 ? -20.318 -5.674 34.382 1.00 95.88 163 ASN A O 1
ATOM 1267 N N . TYR A 1 164 ? -19.113 -6.707 35.970 1.00 95.25 164 TYR A N 1
ATOM 1268 C CA . TYR A 1 164 ? -18.469 -7.675 35.078 1.00 95.25 164 TYR A CA 1
ATOM 1269 C C . TYR A 1 164 ? -19.462 -8.408 34.167 1.00 95.25 164 TYR A C 1
ATOM 1271 O O . TYR A 1 164 ? -19.219 -8.551 32.971 1.00 95.25 164 TYR A O 1
ATOM 1279 N N . ASN A 1 165 ? -20.598 -8.854 34.713 1.00 95.69 165 ASN A N 1
ATOM 1280 C CA . ASN A 1 165 ? -21.584 -9.631 33.958 1.00 95.69 165 ASN A CA 1
ATOM 1281 C C . ASN A 1 165 ? -22.216 -8.825 32.816 1.00 95.69 165 ASN A C 1
ATOM 1283 O O . ASN A 1 165 ? -22.377 -9.350 31.715 1.00 95.69 165 ASN A O 1
ATOM 1287 N N . GLU A 1 166 ? -22.543 -7.555 33.055 1.00 94.69 166 GLU A N 1
ATOM 1288 C CA . GLU A 1 166 ? -23.128 -6.683 32.034 1.00 94.69 166 GLU A CA 1
ATOM 1289 C C . GLU A 1 166 ? -22.093 -6.321 30.958 1.00 94.69 166 GLU A C 1
ATOM 1291 O O . GLU A 1 166 ? -22.364 -6.420 29.761 1.00 94.69 166 GLU A O 1
ATOM 1296 N N . ILE A 1 167 ? -20.865 -5.997 31.374 1.00 96.06 167 ILE A N 1
ATOM 1297 C CA . ILE A 1 167 ? -19.736 -5.720 30.473 1.00 96.06 167 ILE A CA 1
ATOM 1298 C C . ILE A 1 167 ? -19.447 -6.932 29.582 1.00 96.06 167 ILE A C 1
ATOM 1300 O O . ILE A 1 167 ? -19.283 -6.790 28.368 1.00 96.06 167 ILE A O 1
ATOM 1304 N N . LYS A 1 168 ? -19.431 -8.133 30.169 1.00 95.56 168 LYS A N 1
ATOM 1305 C CA . LYS A 1 168 ? -19.240 -9.388 29.443 1.00 95.56 168 LYS A CA 1
ATOM 1306 C C . LYS A 1 168 ? -20.368 -9.649 28.456 1.00 95.56 168 LYS A C 1
ATOM 1308 O O . LYS A 1 168 ? -20.087 -9.962 27.305 1.00 95.56 168 LYS A O 1
ATOM 1313 N N . MET A 1 169 ? -21.619 -9.442 28.861 1.00 95.50 169 MET A N 1
ATOM 1314 C CA . MET A 1 169 ? -22.770 -9.553 27.965 1.00 95.50 169 MET A CA 1
ATOM 1315 C C . MET A 1 169 ? -22.626 -8.630 26.745 1.00 95.50 169 MET A C 1
ATOM 1317 O O . MET A 1 169 ? -22.847 -9.070 25.617 1.00 95.50 169 MET A O 1
ATOM 1321 N N . TYR A 1 170 ? -22.214 -7.371 26.935 1.00 95.56 170 TYR A N 1
ATOM 1322 C CA . TYR A 1 170 ? -21.978 -6.455 25.816 1.00 95.56 170 TYR A CA 1
ATOM 1323 C C . TYR A 1 170 ? -20.789 -6.868 24.942 1.00 95.56 170 TYR A C 1
ATOM 1325 O O . TYR A 1 170 ? -20.865 -6.729 23.720 1.00 95.56 170 TYR A O 1
ATOM 1333 N N . MET A 1 171 ? -19.712 -7.396 25.529 1.00 93.38 171 MET A N 1
ATOM 1334 C CA . MET A 1 171 ? -18.567 -7.900 24.767 1.00 93.38 171 MET A CA 1
ATOM 1335 C C . MET A 1 171 ? -18.944 -9.123 23.919 1.00 93.38 171 MET A C 1
ATOM 1337 O O . MET A 1 171 ? -18.628 -9.169 22.730 1.00 93.38 171 MET A O 1
ATOM 1341 N N . ASP A 1 172 ? -19.685 -10.072 24.491 1.00 92.69 172 ASP A N 1
ATOM 1342 C CA . ASP A 1 172 ? -20.183 -11.259 23.789 1.00 92.69 172 ASP A CA 1
ATOM 1343 C C . ASP A 1 172 ? -21.155 -10.864 22.665 1.00 92.69 172 ASP A C 1
ATOM 1345 O O . ASP A 1 172 ? -21.086 -11.391 21.550 1.00 92.69 172 ASP A O 1
ATOM 1349 N N . ALA A 1 173 ? -22.019 -9.873 22.912 1.00 93.31 173 ALA A N 1
ATOM 1350 C CA . ALA A 1 173 ? -22.906 -9.313 21.898 1.00 93.31 173 ALA A CA 1
ATOM 1351 C C . ALA A 1 173 ? -22.120 -8.655 20.750 1.00 93.31 173 ALA A C 1
ATOM 1353 O O . ALA A 1 173 ? -22.431 -8.883 19.578 1.00 93.31 173 ALA A O 1
ATOM 1354 N N . ALA A 1 174 ? -21.069 -7.889 21.062 1.00 91.31 174 ALA A N 1
ATOM 1355 C CA . ALA A 1 174 ? -20.181 -7.300 20.062 1.00 91.31 174 ALA A CA 1
ATOM 1356 C C . ALA A 1 174 ? -19.466 -8.378 19.232 1.00 91.31 174 ALA A C 1
ATOM 1358 O O . ALA A 1 174 ? -19.398 -8.279 18.006 1.00 91.31 174 ALA A O 1
ATOM 1359 N N . GLN A 1 175 ? -18.973 -9.432 19.888 1.00 88.88 175 GLN A N 1
ATOM 1360 C CA . GLN A 1 175 ? -18.322 -10.565 19.238 1.00 88.88 175 GLN A CA 1
ATOM 1361 C C . GLN A 1 175 ? -19.285 -11.319 18.314 1.00 88.88 175 GLN A C 1
ATOM 1363 O O . GLN A 1 175 ? -18.890 -11.710 17.218 1.00 88.88 175 GLN A O 1
ATOM 1368 N N . SER A 1 176 ? -20.542 -11.493 18.720 1.00 88.81 176 SER A N 1
ATOM 1369 C CA . SER A 1 176 ? -21.581 -12.130 17.905 1.00 88.81 176 SER A CA 1
ATOM 1370 C C . SER A 1 176 ? -21.956 -11.286 16.680 1.00 88.81 176 SER A C 1
ATOM 1372 O O . SER A 1 176 ? -22.026 -11.804 15.566 1.00 88.81 176 SER A O 1
ATOM 1374 N N . MET A 1 177 ? -22.131 -9.971 16.862 1.00 87.19 177 MET A N 1
ATOM 1375 C CA . MET A 1 177 ? -22.503 -9.042 15.788 1.00 87.19 177 MET A CA 1
ATOM 1376 C C . MET A 1 177 ? -21.381 -8.854 14.757 1.00 87.19 177 MET A C 1
ATOM 1378 O O . MET A 1 177 ? -21.637 -8.805 13.554 1.00 87.19 177 MET A O 1
ATOM 1382 N N . TRP A 1 178 ? -20.137 -8.708 15.221 1.00 85.38 178 TRP A N 1
ATOM 1383 C CA . TRP A 1 178 ? -19.029 -8.237 14.386 1.00 85.38 178 TRP A CA 1
ATOM 1384 C C . TRP A 1 178 ? -17.878 -9.224 14.223 1.00 85.38 178 TRP A C 1
ATOM 1386 O O . TRP A 1 178 ? -17.019 -8.984 13.383 1.00 85.38 178 TRP A O 1
ATOM 1396 N N . GLY A 1 179 ? -17.844 -10.321 14.983 1.00 79.81 179 GLY A N 1
ATOM 1397 C CA . GLY A 1 179 ? -16.820 -11.358 14.856 1.00 79.81 179 GLY A CA 1
ATOM 1398 C C . GLY A 1 179 ? -15.398 -10.808 14.952 1.00 79.81 179 GLY A C 1
ATOM 1399 O O . GLY A 1 179 ? -14.633 -11.004 14.012 1.00 79.81 179 GLY A O 1
ATOM 1400 N N . LEU A 1 180 ? -15.052 -10.146 16.069 1.00 73.38 180 LEU A N 1
ATOM 1401 C CA . LEU A 1 180 ? -13.902 -9.236 16.284 1.00 73.38 180 LEU A CA 1
ATOM 1402 C C . LEU A 1 180 ? -12.484 -9.857 16.141 1.00 73.38 180 LEU A C 1
ATOM 1404 O O . LEU A 1 180 ? -11.500 -9.361 16.691 1.00 73.38 180 LEU A O 1
ATOM 1408 N N . CYS A 1 181 ? -12.327 -10.933 15.373 1.00 53.09 181 CYS A N 1
ATOM 1409 C CA . CYS A 1 181 ? -11.064 -11.571 15.028 1.00 53.09 181 CYS A CA 1
ATOM 1410 C C . CYS A 1 181 ? -10.395 -10.818 13.861 1.00 53.09 181 CYS A C 1
ATOM 1412 O O . CYS A 1 181 ? -10.665 -11.102 12.692 1.00 53.09 181 CYS A O 1
ATOM 1414 N N . GLY A 1 182 ? -9.490 -9.887 14.188 1.00 50.66 182 GLY A N 1
ATOM 1415 C CA . GLY A 1 182 ? -8.869 -8.864 13.321 1.00 50.66 182 GLY A CA 1
ATOM 1416 C C . GLY A 1 182 ? -8.127 -9.270 12.029 1.00 50.66 182 GLY A C 1
ATOM 1417 O O . GLY A 1 182 ? -7.310 -8.489 11.545 1.00 50.66 182 GLY A O 1
ATOM 1418 N N . VAL A 1 183 ? -8.389 -10.438 11.434 1.00 45.53 183 VAL A N 1
ATOM 1419 C CA . VAL A 1 183 ? -7.842 -10.875 10.132 1.00 45.53 183 VAL A CA 1
ATOM 1420 C C . VAL A 1 183 ? -8.937 -11.217 9.106 1.00 45.53 183 VAL A C 1
ATOM 1422 O O . VAL A 1 183 ? -8.712 -11.043 7.910 1.00 45.53 183 VAL A O 1
ATOM 1425 N N . LYS A 1 184 ? -10.147 -11.629 9.524 1.00 47.31 184 LYS A N 1
ATOM 1426 C CA . LYS A 1 184 ? -11.263 -11.912 8.588 1.00 47.31 184 LYS A CA 1
ATOM 1427 C C . LYS A 1 184 ? -11.894 -10.644 7.984 1.00 47.31 184 LYS A C 1
ATOM 1429 O O . LYS A 1 184 ? -12.531 -10.722 6.934 1.00 47.31 184 LYS A O 1
ATOM 1434 N N . ASP A 1 185 ? -11.654 -9.481 8.586 1.00 55.78 185 ASP A N 1
ATOM 1435 C CA . ASP A 1 185 ? -12.373 -8.238 8.274 1.00 55.78 185 ASP A CA 1
ATOM 1436 C C . ASP A 1 185 ? -11.779 -7.386 7.152 1.00 55.78 185 ASP A C 1
ATOM 1438 O O . ASP A 1 185 ? -12.488 -6.572 6.565 1.00 55.78 185 ASP A O 1
ATOM 1442 N N . THR A 1 186 ? -10.511 -7.561 6.781 1.00 56.25 186 THR A N 1
ATOM 1443 C CA . THR A 1 186 ? -9.903 -6.750 5.708 1.00 56.25 186 THR A CA 1
ATOM 1444 C C . THR A 1 186 ? -10.480 -7.078 4.335 1.00 56.25 186 THR A C 1
ATOM 1446 O O . THR A 1 186 ? -10.673 -6.174 3.526 1.00 56.25 186 THR A O 1
ATOM 1449 N N . TRP A 1 187 ? -10.810 -8.344 4.064 1.00 56.97 187 TRP A N 1
ATOM 1450 C CA . TRP A 1 187 ? -11.390 -8.760 2.781 1.00 56.97 187 TRP A CA 1
ATOM 1451 C C . TRP A 1 187 ? -12.878 -8.420 2.674 1.00 56.97 187 TRP A C 1
ATOM 1453 O O . TRP A 1 187 ? -13.336 -7.974 1.622 1.00 56.97 187 TRP A O 1
ATOM 1463 N N . THR A 1 188 ? -13.624 -8.550 3.772 1.00 59.44 188 THR A N 1
ATOM 1464 C CA . THR A 1 188 ? -15.022 -8.101 3.868 1.00 59.44 188 THR A CA 1
ATOM 1465 C C . THR A 1 188 ? -15.111 -6.578 3.808 1.00 59.44 188 THR A C 1
ATOM 1467 O O . THR A 1 188 ? -15.915 -6.042 3.050 1.00 59.44 188 THR A O 1
ATOM 1470 N N . GLY A 1 189 ? -14.216 -5.875 4.508 1.00 59.12 189 GLY A N 1
ATOM 1471 C CA . GLY A 1 189 ? -14.060 -4.426 4.430 1.00 59.12 189 GLY A CA 1
ATOM 1472 C C . GLY A 1 189 ? -13.669 -3.961 3.030 1.00 59.12 189 GLY A C 1
ATOM 1473 O O . GLY A 1 189 ? -14.234 -2.987 2.546 1.00 59.12 189 GLY A O 1
ATOM 1474 N N . LEU A 1 190 ? -12.786 -4.683 2.327 1.00 60.62 190 LEU A N 1
ATOM 1475 C CA . LEU A 1 190 ? -12.451 -4.389 0.930 1.00 60.62 190 LEU A CA 1
ATOM 1476 C C . LEU A 1 190 ? -13.639 -4.612 -0.004 1.00 60.62 190 LEU A C 1
ATOM 1478 O O . LEU A 1 190 ? -13.884 -3.766 -0.853 1.00 60.62 190 LEU A O 1
ATOM 1482 N N . LYS A 1 191 ? -14.410 -5.691 0.162 1.00 61.66 191 LYS A N 1
ATOM 1483 C CA . LYS A 1 191 ? -15.645 -5.907 -0.610 1.00 61.66 191 LYS A CA 1
ATOM 1484 C C . LYS A 1 191 ? -16.680 -4.808 -0.348 1.00 61.66 191 LYS A C 1
ATOM 1486 O O . LYS A 1 191 ? -17.249 -4.277 -1.295 1.00 61.66 191 LYS A O 1
ATOM 1491 N N . ALA A 1 192 ? -16.890 -4.428 0.912 1.00 61.69 192 ALA A N 1
ATOM 1492 C CA . ALA A 1 192 ? -17.805 -3.351 1.293 1.00 61.69 192 ALA A CA 1
ATOM 1493 C C . ALA A 1 192 ? -17.334 -1.980 0.776 1.00 61.69 192 ALA A C 1
ATOM 1495 O O . ALA A 1 192 ? -18.145 -1.174 0.322 1.00 61.69 192 ALA A O 1
ATOM 1496 N N . LEU A 1 193 ? -16.021 -1.736 0.784 1.00 58.94 193 LEU A N 1
ATOM 1497 C CA . LEU A 1 193 ? -15.401 -0.557 0.189 1.00 58.94 193 LEU A CA 1
ATOM 1498 C C . LEU A 1 193 ? -15.585 -0.557 -1.334 1.00 58.94 193 LEU A C 1
ATOM 1500 O O . LEU A 1 193 ? -16.053 0.431 -1.877 1.00 58.94 193 LEU A O 1
ATOM 1504 N N . ILE A 1 194 ? -15.300 -1.661 -2.028 1.00 58.84 194 ILE A N 1
ATOM 1505 C CA . ILE A 1 194 ? -15.516 -1.793 -3.478 1.00 58.84 194 ILE A CA 1
ATOM 1506 C C . ILE A 1 194 ? -16.990 -1.593 -3.844 1.00 58.84 194 ILE A C 1
ATOM 1508 O O . ILE A 1 194 ? -17.265 -1.064 -4.907 1.00 58.84 194 ILE A O 1
ATOM 1512 N N . ASN A 1 195 ? -17.942 -1.948 -2.983 1.00 57.34 195 ASN A N 1
ATOM 1513 C CA . ASN A 1 195 ? -19.365 -1.726 -3.251 1.00 57.34 195 ASN A CA 1
ATOM 1514 C C . ASN A 1 195 ? -19.845 -0.297 -2.932 1.00 57.34 195 ASN A C 1
ATOM 1516 O O . ASN A 1 195 ? -20.981 0.054 -3.251 1.00 57.34 195 ASN A O 1
ATOM 1520 N N . ASN A 1 196 ? -19.010 0.553 -2.325 1.00 59.62 196 ASN A N 1
ATOM 1521 C CA . ASN A 1 196 ? -19.342 1.953 -2.085 1.00 59.62 196 ASN A CA 1
ATOM 1522 C C . ASN A 1 196 ? -18.999 2.806 -3.321 1.00 59.62 196 ASN A C 1
ATOM 1524 O O . ASN A 1 196 ? -17.842 2.885 -3.732 1.00 59.62 196 ASN A O 1
ATOM 1528 N N . ILE A 1 197 ? -19.997 3.496 -3.883 1.00 50.66 197 ILE A N 1
ATOM 1529 C CA . ILE A 1 197 ? -19.894 4.313 -5.110 1.00 50.66 197 ILE A CA 1
ATOM 1530 C C . ILE A 1 197 ? -18.710 5.296 -5.077 1.00 50.66 197 ILE A C 1
ATOM 1532 O O . ILE A 1 197 ? -18.010 5.463 -6.077 1.00 50.66 197 ILE A O 1
ATOM 1536 N N . TYR A 1 198 ? -18.425 5.914 -3.927 1.00 53.44 198 TYR A N 1
ATOM 1537 C CA . TYR A 1 198 ? -17.308 6.859 -3.803 1.00 53.44 198 TYR A CA 1
ATOM 1538 C C . TYR A 1 198 ? -15.939 6.173 -3.867 1.00 53.44 198 TYR A C 1
ATOM 1540 O O . TYR A 1 198 ? -14.979 6.727 -4.401 1.00 53.44 198 TYR A O 1
ATOM 1548 N N . SER A 1 199 ? -15.847 4.947 -3.366 1.00 50.94 199 SER A N 1
ATOM 1549 C CA . SER A 1 199 ? -14.622 4.151 -3.359 1.00 50.94 199 SER A CA 1
ATOM 1550 C C . SER A 1 199 ? -14.362 3.459 -4.699 1.00 50.94 199 SER A C 1
ATOM 1552 O O . SER A 1 199 ? -13.200 3.327 -5.085 1.00 50.94 199 SER A O 1
ATOM 1554 N N . ILE A 1 200 ? -15.414 3.114 -5.453 1.00 54.94 200 ILE A N 1
ATOM 1555 C CA . ILE A 1 200 ? -15.309 2.689 -6.860 1.00 54.94 200 ILE A CA 1
ATOM 1556 C C . ILE A 1 200 ? -14.632 3.782 -7.683 1.00 54.94 200 ILE A C 1
ATOM 1558 O O . ILE A 1 200 ? -13.685 3.499 -8.410 1.00 54.94 200 ILE A O 1
ATOM 1562 N N . ASN A 1 201 ? -15.052 5.039 -7.521 1.00 53.56 201 ASN A N 1
ATOM 1563 C CA . ASN A 1 201 ? -14.459 6.160 -8.249 1.00 53.56 201 ASN A CA 1
ATOM 1564 C C . ASN A 1 201 ? -12.965 6.330 -7.929 1.00 53.56 201 ASN A C 1
ATOM 1566 O O . ASN A 1 201 ? -12.165 6.519 -8.842 1.00 53.56 201 ASN A O 1
ATOM 1570 N N . ILE A 1 202 ? -12.564 6.193 -6.660 1.00 56.53 202 ILE A N 1
ATOM 1571 C CA . ILE A 1 202 ? -11.148 6.259 -6.257 1.00 56.53 202 ILE A CA 1
ATOM 1572 C C . ILE A 1 202 ? -10.343 5.111 -6.885 1.00 56.53 202 ILE A C 1
ATOM 1574 O O . ILE A 1 202 ? -9.254 5.337 -7.416 1.00 56.53 202 ILE A O 1
ATOM 1578 N N . LEU A 1 203 ? -10.880 3.888 -6.864 1.00 58.72 203 LEU A N 1
ATOM 1579 C CA . LEU A 1 203 ? -10.229 2.722 -7.458 1.00 58.72 203 LEU A CA 1
ATOM 1580 C C . LEU A 1 203 ? -10.104 2.859 -8.982 1.00 58.72 203 LEU A C 1
ATOM 1582 O O . LEU A 1 203 ? -9.042 2.587 -9.536 1.00 58.72 203 LEU A O 1
ATOM 1586 N N . ILE A 1 204 ? -11.157 3.332 -9.652 1.00 65.56 204 ILE A N 1
ATOM 1587 C CA . ILE A 1 204 ? -11.160 3.612 -11.091 1.00 65.56 204 ILE A CA 1
ATOM 1588 C C . ILE A 1 204 ? -10.100 4.661 -11.426 1.00 65.56 204 ILE A C 1
ATOM 1590 O O . ILE A 1 204 ? -9.299 4.436 -12.328 1.00 65.56 204 ILE A O 1
ATOM 1594 N N . VAL A 1 205 ? -10.030 5.770 -10.681 1.00 63.00 205 VAL A N 1
ATOM 1595 C CA . VAL A 1 205 ? -9.005 6.806 -10.887 1.00 63.00 205 VAL A CA 1
ATOM 1596 C C . VAL A 1 205 ? -7.599 6.229 -10.718 1.00 63.00 205 VAL A C 1
ATOM 1598 O O . VAL A 1 205 ? -6.721 6.515 -11.531 1.00 63.00 205 VAL A O 1
ATOM 1601 N N . PHE A 1 206 ? -7.379 5.372 -9.719 1.00 71.38 206 PHE A N 1
ATOM 1602 C CA . PHE A 1 206 ? -6.087 4.718 -9.507 1.00 71.38 206 PHE A CA 1
ATOM 1603 C C . PHE A 1 206 ? -5.716 3.760 -10.651 1.00 71.38 206 PHE A C 1
ATOM 1605 O O . PHE A 1 206 ? -4.588 3.795 -11.146 1.00 71.38 206 PHE A O 1
ATOM 1612 N N . ILE A 1 207 ? -6.666 2.946 -11.121 1.00 73.44 207 ILE A N 1
ATOM 1613 C CA . ILE A 1 207 ? -6.477 2.045 -12.267 1.00 73.44 207 ILE A CA 1
ATOM 1614 C C . ILE A 1 207 ? -6.189 2.849 -13.539 1.00 73.44 207 ILE A C 1
ATOM 1616 O O . ILE A 1 207 ? -5.250 2.523 -14.264 1.00 73.44 207 ILE A O 1
ATOM 1620 N N . ILE A 1 208 ? -6.939 3.926 -13.791 1.00 69.81 208 ILE A N 1
ATOM 1621 C CA . ILE A 1 208 ? -6.716 4.825 -14.930 1.00 69.81 208 ILE A CA 1
ATOM 1622 C C . ILE A 1 208 ? -5.333 5.471 -14.832 1.00 69.81 208 ILE A C 1
ATOM 1624 O O . ILE A 1 208 ? -4.621 5.528 -15.833 1.00 69.81 208 ILE A O 1
ATOM 1628 N N . ALA A 1 209 ? -4.910 5.914 -13.647 1.00 71.88 209 ALA A N 1
ATOM 1629 C CA . ALA A 1 209 ? -3.585 6.490 -13.443 1.00 71.88 209 ALA A CA 1
ATOM 1630 C C . ALA A 1 209 ? -2.471 5.471 -13.737 1.00 71.88 209 ALA A C 1
ATOM 1632 O O . ALA A 1 209 ? -1.543 5.781 -14.485 1.00 71.88 209 ALA A O 1
ATOM 1633 N N . LEU A 1 210 ? -2.581 4.239 -13.227 1.00 75.88 210 LEU A N 1
ATOM 1634 C CA . LEU A 1 210 ? -1.640 3.152 -13.519 1.00 75.88 210 LEU A CA 1
ATOM 1635 C C . LEU A 1 210 ? -1.599 2.812 -15.012 1.00 75.88 210 LEU A C 1
ATOM 1637 O O . LEU A 1 210 ? -0.516 2.713 -15.591 1.00 75.88 210 LEU A O 1
ATOM 1641 N N . ALA A 1 211 ? -2.766 2.682 -15.644 1.00 76.44 211 ALA A N 1
ATOM 1642 C CA . ALA A 1 211 ? -2.884 2.428 -17.074 1.00 76.44 211 ALA A CA 1
ATOM 1643 C C . ALA A 1 211 ? -2.264 3.566 -17.897 1.00 76.44 211 ALA A C 1
ATOM 1645 O O . ALA A 1 211 ? -1.552 3.311 -18.867 1.00 76.44 211 ALA A O 1
ATOM 1646 N N . THR A 1 212 ? -2.455 4.817 -17.474 1.00 73.94 212 THR A N 1
ATOM 1647 C CA . THR A 1 212 ? -1.881 6.003 -18.122 1.00 73.94 212 THR A CA 1
ATOM 1648 C C . THR A 1 212 ? -0.362 6.025 -17.986 1.00 73.94 212 THR A C 1
ATOM 1650 O O . THR A 1 212 ? 0.336 6.234 -18.974 1.00 73.94 212 THR A O 1
ATOM 1653 N N . VAL A 1 213 ? 0.184 5.747 -16.798 1.00 81.06 213 VAL A N 1
ATOM 1654 C CA . VAL A 1 213 ? 1.639 5.644 -16.590 1.00 81.06 213 VAL A CA 1
ATOM 1655 C C . VAL A 1 213 ? 2.227 4.524 -17.446 1.00 81.06 213 VAL A C 1
ATOM 1657 O O . VAL A 1 213 ? 3.240 4.730 -18.118 1.00 81.06 213 VAL A O 1
ATOM 1660 N N . PHE A 1 214 ? 1.577 3.360 -17.486 1.00 78.38 214 PHE A N 1
ATOM 1661 C CA . PHE A 1 214 ? 1.986 2.253 -18.343 1.00 78.38 214 PHE A CA 1
ATOM 1662 C C . PHE A 1 214 ? 1.956 2.646 -19.826 1.00 78.38 214 PHE A C 1
ATOM 1664 O O . PHE A 1 214 ? 2.927 2.399 -20.544 1.00 78.38 214 PHE A O 1
ATOM 1671 N N . ALA A 1 215 ? 0.895 3.316 -20.281 1.00 77.50 215 ALA A N 1
ATOM 1672 C CA . ALA A 1 215 ? 0.775 3.815 -21.646 1.00 77.50 215 ALA A CA 1
ATOM 1673 C C . ALA A 1 215 ? 1.873 4.835 -21.979 1.00 77.50 215 ALA A C 1
ATOM 1675 O O . ALA A 1 215 ? 2.494 4.727 -23.032 1.00 77.50 215 ALA A O 1
ATOM 1676 N N . ILE A 1 216 ? 2.185 5.766 -21.071 1.00 79.38 216 ILE A N 1
ATOM 1677 C CA . ILE A 1 216 ? 3.259 6.754 -21.245 1.00 79.38 216 ILE A CA 1
ATOM 1678 C C . ILE A 1 216 ? 4.622 6.065 -21.352 1.00 79.38 216 ILE A C 1
ATOM 1680 O O . ILE A 1 216 ? 5.393 6.396 -22.248 1.00 79.38 216 ILE A O 1
ATOM 1684 N N . ILE A 1 217 ? 4.930 5.095 -20.486 1.00 80.25 217 ILE A N 1
ATOM 1685 C CA . ILE A 1 217 ? 6.200 4.350 -20.540 1.00 80.25 217 ILE A CA 1
ATOM 1686 C C . ILE A 1 217 ? 6.329 3.613 -21.876 1.00 80.25 217 ILE A C 1
ATOM 1688 O O . ILE A 1 217 ? 7.376 3.684 -22.521 1.00 80.25 217 ILE A O 1
ATOM 1692 N N . ASN A 1 218 ? 5.261 2.945 -22.315 1.00 81.12 218 ASN A N 1
ATOM 1693 C CA . ASN A 1 218 ? 5.230 2.243 -23.595 1.00 81.12 218 ASN A CA 1
ATOM 1694 C C . ASN A 1 218 ? 5.358 3.197 -24.780 1.00 81.12 218 ASN A C 1
ATOM 1696 O O . ASN A 1 218 ? 6.120 2.924 -25.705 1.00 81.12 218 ASN A O 1
ATOM 1700 N N . PHE A 1 219 ? 4.661 4.330 -24.737 1.00 80.69 219 PHE A N 1
ATOM 1701 C CA . PHE A 1 219 ? 4.721 5.358 -25.763 1.00 80.69 219 PHE A CA 1
ATOM 1702 C C . PHE A 1 219 ? 6.117 5.976 -25.853 1.00 80.69 219 PHE A C 1
ATOM 1704 O O . PHE A 1 219 ? 6.679 6.048 -26.941 1.00 80.69 219 PHE A O 1
ATOM 1711 N N . LEU A 1 220 ? 6.726 6.349 -24.722 1.00 80.06 220 LEU A N 1
ATOM 1712 C CA . LEU A 1 220 ? 8.094 6.869 -24.669 1.00 80.06 220 LEU A CA 1
ATOM 1713 C C . LEU A 1 220 ? 9.106 5.836 -25.165 1.00 80.06 220 LEU A C 1
ATOM 1715 O O . LEU A 1 220 ? 9.992 6.176 -25.950 1.00 80.06 220 LEU A O 1
ATOM 1719 N N . TRP A 1 221 ? 8.965 4.570 -24.759 1.00 83.00 221 TRP A N 1
ATOM 1720 C CA . TRP A 1 221 ? 9.801 3.492 -25.275 1.00 83.00 221 TRP A CA 1
ATOM 1721 C C . TRP A 1 221 ? 9.645 3.347 -26.791 1.00 83.00 221 TRP A C 1
ATOM 1723 O O . TRP A 1 221 ? 10.651 3.337 -27.497 1.00 83.00 221 TRP A O 1
ATOM 1733 N N . ALA A 1 222 ? 8.414 3.292 -27.305 1.00 79.81 222 ALA A N 1
ATOM 1734 C CA . ALA A 1 222 ? 8.137 3.163 -28.732 1.00 79.81 222 ALA A CA 1
ATOM 1735 C C . ALA A 1 222 ? 8.686 4.359 -29.518 1.00 79.81 222 ALA A C 1
ATOM 1737 O O . ALA A 1 222 ? 9.339 4.169 -30.542 1.00 79.81 222 ALA A O 1
ATOM 1738 N N . LEU A 1 223 ? 8.509 5.579 -29.007 1.00 78.69 223 LEU A N 1
ATOM 1739 C CA . LEU A 1 223 ? 9.033 6.812 -29.585 1.00 78.69 223 LEU A CA 1
ATOM 1740 C C . LEU A 1 223 ? 10.565 6.765 -29.683 1.00 78.69 223 LEU A C 1
ATOM 1742 O O . LEU A 1 223 ? 11.125 6.963 -30.763 1.00 78.69 223 LEU A O 1
ATOM 1746 N N . CYS A 1 224 ? 11.250 6.429 -28.584 1.00 73.50 224 CYS A N 1
ATOM 1747 C CA . CYS A 1 224 ? 12.706 6.301 -28.552 1.00 73.50 224 CYS A CA 1
ATOM 1748 C C . CYS A 1 224 ? 13.212 5.159 -29.446 1.00 73.50 224 CYS A C 1
ATOM 1750 O O . CYS A 1 224 ? 14.179 5.336 -30.186 1.00 73.50 224 CYS A O 1
ATOM 1752 N N . ALA A 1 225 ? 12.566 3.995 -29.395 1.00 74.00 225 ALA A N 1
ATOM 1753 C CA . ALA A 1 225 ? 12.959 2.812 -30.146 1.00 74.00 225 ALA A CA 1
ATOM 1754 C C . ALA A 1 225 ? 12.710 2.975 -31.650 1.00 74.00 225 ALA A C 1
ATOM 1756 O O . ALA A 1 225 ? 13.525 2.521 -32.446 1.00 74.00 225 ALA A O 1
ATOM 1757 N N . HIS A 1 226 ? 11.606 3.598 -32.067 1.00 72.81 226 HIS A N 1
ATOM 1758 C CA . HIS A 1 226 ? 11.259 3.732 -33.482 1.00 72.81 226 HIS A CA 1
ATOM 1759 C C . HIS A 1 226 ? 11.899 4.949 -34.130 1.00 72.81 226 HIS A C 1
ATOM 1761 O O . HIS A 1 226 ? 12.560 4.781 -35.152 1.00 72.81 226 HIS A O 1
ATOM 1767 N N . LEU A 1 227 ? 11.752 6.154 -33.572 1.00 75.31 227 LEU A N 1
ATOM 1768 C CA . LEU A 1 227 ? 12.227 7.363 -34.252 1.00 75.31 227 LEU A CA 1
ATOM 1769 C C . LEU A 1 227 ? 13.747 7.382 -34.381 1.00 75.31 227 LEU A C 1
ATOM 1771 O O . LEU A 1 227 ? 14.273 7.670 -35.455 1.00 75.31 227 LEU A O 1
ATOM 1775 N N . ARG A 1 228 ? 14.458 7.009 -33.313 1.00 72.25 228 ARG A N 1
ATOM 1776 C CA . ARG A 1 228 ? 15.920 7.037 -33.316 1.00 72.25 228 ARG A CA 1
ATOM 1777 C C . ARG A 1 228 ? 16.513 5.948 -34.204 1.00 72.25 228 ARG A C 1
ATOM 1779 O O . ARG A 1 228 ? 17.340 6.245 -35.058 1.00 72.25 228 ARG A O 1
ATOM 1786 N N . PHE A 1 229 ? 16.077 4.695 -34.046 1.00 78.00 229 PHE A N 1
ATOM 1787 C CA . PHE A 1 229 ? 16.632 3.599 -34.851 1.00 78.00 229 PHE A CA 1
ATOM 1788 C C . PHE A 1 229 ? 16.163 3.624 -36.302 1.00 78.00 229 PHE A C 1
ATOM 1790 O O . PHE A 1 229 ? 16.840 3.040 -37.145 1.00 78.00 229 PHE A O 1
ATOM 1797 N N . ARG A 1 230 ? 15.076 4.339 -36.635 1.00 79.88 230 ARG A N 1
ATOM 1798 C CA . ARG A 1 230 ? 14.695 4.582 -38.032 1.00 79.88 230 ARG A CA 1
ATOM 1799 C C . ARG A 1 230 ? 15.835 5.225 -38.821 1.00 79.88 230 ARG A C 1
ATOM 1801 O O . ARG A 1 230 ? 16.036 4.844 -39.968 1.00 79.88 230 ARG A O 1
ATOM 1808 N N . LEU A 1 231 ? 16.601 6.135 -38.215 1.00 80.75 231 LEU A N 1
ATOM 1809 C CA . LEU A 1 231 ? 17.754 6.767 -38.865 1.00 80.75 231 LEU A CA 1
ATOM 1810 C C . LEU A 1 231 ? 18.828 5.741 -39.246 1.00 80.75 231 LEU A C 1
ATOM 1812 O O . LEU A 1 231 ? 19.363 5.795 -40.350 1.00 80.75 231 LEU A O 1
A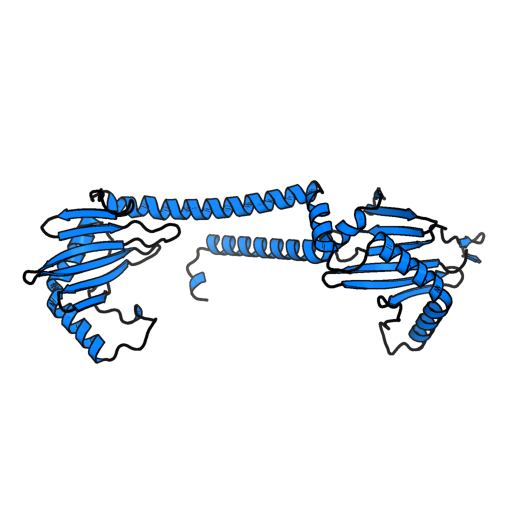TOM 1816 N N . TYR A 1 232 ? 19.088 4.769 -38.368 1.00 84.56 232 TYR A N 1
ATOM 1817 C CA . TYR A 1 232 ? 20.130 3.764 -38.579 1.00 84.56 232 TYR A CA 1
ATOM 1818 C C . TYR A 1 232 ? 19.723 2.670 -39.570 1.00 84.56 232 TYR A C 1
ATOM 1820 O O . TYR A 1 232 ? 20.545 2.205 -40.357 1.00 84.56 232 TYR A O 1
ATOM 1828 N N . ILE A 1 233 ? 18.448 2.280 -39.569 1.00 85.31 233 ILE A N 1
ATOM 1829 C CA . ILE A 1 233 ? 17.947 1.199 -40.430 1.00 85.31 233 ILE A CA 1
ATOM 1830 C C . ILE A 1 233 ? 17.511 1.684 -41.818 1.00 85.31 233 ILE A C 1
ATOM 1832 O O . ILE A 1 233 ? 17.439 0.869 -42.726 1.00 85.31 233 ILE A O 1
ATOM 1836 N N . LYS A 1 234 ? 17.223 2.983 -42.019 1.00 83.81 234 LYS A N 1
ATOM 1837 C CA . LYS A 1 234 ? 16.704 3.513 -43.301 1.00 83.81 234 LYS A CA 1
ATOM 1838 C C . LYS A 1 234 ? 17.621 3.206 -44.492 1.00 83.81 234 LYS A C 1
ATOM 1840 O O . LYS A 1 234 ? 17.135 3.077 -45.608 1.00 83.81 234 LYS A O 1
ATOM 1845 N N . LYS A 1 235 ? 18.934 3.106 -44.258 1.00 82.62 235 LYS A N 1
ATOM 1846 C CA . LYS A 1 235 ? 19.945 2.825 -45.293 1.00 82.62 235 LYS A CA 1
ATOM 1847 C C . LYS A 1 235 ? 20.256 1.327 -45.467 1.00 82.62 235 LYS A C 1
ATOM 1849 O O . LYS A 1 235 ? 21.049 0.977 -46.344 1.00 82.62 235 LYS A O 1
ATOM 1854 N N . LEU A 1 236 ? 19.653 0.459 -44.648 1.00 85.25 236 LEU A N 1
ATOM 1855 C CA . LEU A 1 236 ? 19.928 -0.978 -44.575 1.00 85.25 236 LEU A CA 1
ATOM 1856 C C . LEU A 1 236 ? 18.737 -1.805 -45.080 1.00 85.25 236 LEU A C 1
ATOM 1858 O O . LEU A 1 236 ? 17.582 -1.408 -44.928 1.00 85.25 236 LEU A O 1
ATOM 1862 N N . GLY A 1 237 ? 19.020 -2.975 -45.655 1.00 78.81 237 GLY A N 1
ATOM 1863 C CA . GLY A 1 237 ? 18.000 -3.947 -46.047 1.00 78.81 237 GLY A CA 1
ATOM 1864 C C . GLY A 1 237 ? 17.511 -4.747 -44.842 1.00 78.81 237 GLY A C 1
ATOM 1865 O O . GLY A 1 237 ? 18.255 -4.979 -43.891 1.00 78.81 237 GLY A O 1
ATOM 1866 N N . LYS A 1 238 ? 16.248 -5.172 -44.849 1.00 75.62 238 LYS A N 1
ATOM 1867 C CA . LYS A 1 238 ? 15.714 -6.050 -43.801 1.00 75.62 238 LYS A CA 1
ATOM 1868 C C . LYS A 1 238 ? 16.196 -7.482 -44.04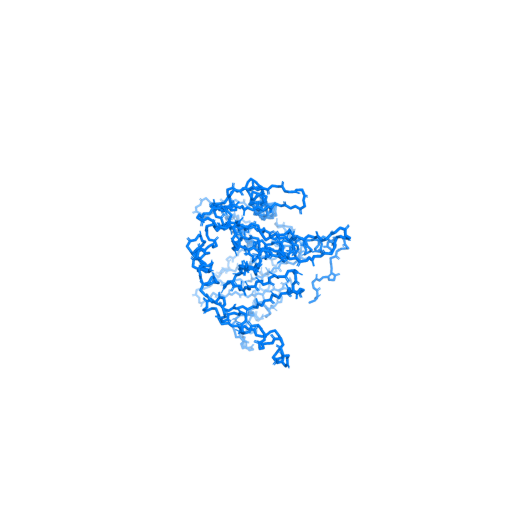7 1.00 75.62 238 LYS A C 1
ATOM 1870 O O . LYS A 1 238 ? 16.083 -7.964 -45.170 1.00 75.62 238 LYS A O 1
ATOM 1875 N N . ILE A 1 239 ? 16.690 -8.166 -43.014 1.00 72.88 239 ILE A N 1
ATOM 1876 C CA . ILE A 1 239 ? 17.014 -9.595 -43.118 1.00 72.88 239 ILE A CA 1
ATOM 1877 C C . ILE A 1 239 ? 15.691 -10.366 -43.117 1.00 72.88 239 ILE A C 1
ATOM 1879 O O . ILE A 1 239 ? 14.889 -10.227 -42.192 1.00 72.88 239 ILE A O 1
ATOM 1883 N N . ILE A 1 240 ? 15.426 -11.116 -44.187 1.00 57.81 240 ILE A N 1
ATOM 1884 C CA . ILE A 1 240 ? 14.145 -11.811 -44.389 1.00 57.81 240 ILE A CA 1
ATOM 1885 C C . ILE A 1 240 ? 14.057 -13.066 -43.499 1.00 57.81 240 ILE A C 1
ATOM 1887 O O . ILE A 1 240 ? 12.969 -13.398 -43.036 1.00 57.81 240 ILE A O 1
ATOM 1891 N N . GLU A 1 241 ? 15.193 -13.690 -43.162 1.00 57.38 241 GLU A N 1
ATOM 1892 C CA . GLU A 1 241 ? 15.234 -15.008 -42.506 1.00 57.38 241 GLU A CA 1
ATOM 1893 C C . GLU A 1 241 ? 15.549 -15.012 -40.999 1.00 57.38 241 GLU A C 1
ATOM 1895 O O . GLU A 1 241 ? 15.234 -15.990 -40.325 1.00 57.38 241 GLU A O 1
ATOM 1900 N N . SER A 1 242 ? 16.089 -13.941 -40.402 1.00 51.78 242 SER A N 1
ATOM 1901 C CA . SER A 1 242 ? 16.375 -13.924 -38.959 1.00 51.78 242 SER A CA 1
ATOM 1902 C C . SER A 1 242 ? 15.884 -12.641 -38.279 1.00 51.78 242 SER A C 1
ATOM 1904 O O . SER A 1 242 ? 16.403 -11.552 -38.471 1.00 51.78 242 SER A O 1
ATOM 1906 N N . LYS A 1 243 ? 14.845 -12.800 -37.444 1.00 56.78 243 LYS A N 1
ATOM 1907 C CA . LYS A 1 243 ? 14.320 -11.835 -36.452 1.00 56.78 243 LYS A CA 1
ATOM 1908 C C . LYS A 1 243 ? 13.870 -10.469 -37.017 1.00 56.78 243 LYS A C 1
ATOM 1910 O O . LYS A 1 243 ? 14.637 -9.673 -37.539 1.00 56.78 243 LYS A O 1
ATOM 1915 N N . LYS A 1 244 ? 12.605 -10.096 -36.750 1.00 62.22 244 LYS A N 1
ATOM 1916 C CA . LYS A 1 244 ? 11.937 -8.834 -37.182 1.00 62.22 244 LYS A CA 1
ATOM 1917 C C . LYS A 1 244 ? 12.650 -7.513 -36.789 1.00 62.22 244 LYS A C 1
ATOM 1919 O O . LYS A 1 244 ? 12.155 -6.429 -37.109 1.00 62.22 244 LYS A O 1
ATOM 1924 N N . THR A 1 245 ? 13.773 -7.579 -36.081 1.00 70.62 245 THR A N 1
ATOM 1925 C CA . THR A 1 245 ? 14.518 -6.457 -35.500 1.00 70.62 245 THR A CA 1
ATOM 1926 C C . THR A 1 245 ? 15.893 -6.221 -36.124 1.00 70.62 245 THR A C 1
ATOM 1928 O O . THR A 1 245 ? 16.534 -5.252 -35.721 1.00 70.62 245 THR A O 1
ATOM 1931 N N . GLU A 1 246 ? 16.343 -7.054 -37.066 1.00 81.56 246 GLU A N 1
ATOM 1932 C CA . GLU A 1 246 ? 17.696 -6.999 -37.641 1.00 81.56 246 GLU A CA 1
ATOM 1933 C C . GLU A 1 246 ? 17.689 -6.542 -39.109 1.00 81.56 246 GLU A C 1
ATOM 1935 O O . GLU A 1 246 ? 16.832 -6.915 -39.913 1.00 81.56 246 GLU A O 1
ATOM 1940 N N . TYR A 1 247 ? 18.642 -5.670 -39.436 1.00 87.12 247 TYR A N 1
ATOM 1941 C CA . TYR A 1 247 ? 18.806 -5.045 -40.746 1.00 87.12 247 TYR A CA 1
ATOM 1942 C C . TYR A 1 247 ? 20.274 -5.129 -41.132 1.00 87.12 247 TYR A C 1
ATOM 1944 O O . TYR A 1 247 ? 21.126 -4.898 -40.276 1.00 87.12 247 TYR A O 1
ATOM 1952 N N . GLN A 1 248 ? 20.578 -5.422 -42.395 1.00 90.25 248 GLN A N 1
ATOM 1953 C CA . GLN A 1 248 ? 21.952 -5.470 -42.876 1.00 90.25 248 GLN A CA 1
ATOM 1954 C C . GLN A 1 248 ? 22.117 -4.981 -44.310 1.00 90.25 248 GLN A C 1
ATOM 1956 O O . GLN A 1 248 ? 21.167 -4.944 -45.093 1.00 90.25 248 GLN A O 1
ATOM 1961 N N . ARG A 1 249 ? 23.348 -4.609 -44.653 1.00 89.31 249 ARG A N 1
ATOM 1962 C CA . ARG A 1 249 ? 23.764 -4.294 -46.020 1.00 89.31 249 ARG A CA 1
ATOM 1963 C C . ARG A 1 249 ? 25.277 -4.421 -46.145 1.00 89.31 249 ARG A C 1
ATOM 1965 O O . ARG A 1 249 ? 25.989 -4.040 -45.222 1.00 89.31 249 ARG A O 1
ATOM 1972 N N . VAL A 1 250 ? 25.753 -4.908 -47.285 1.00 90.38 250 VAL A N 1
ATOM 1973 C CA . VAL A 1 250 ? 27.180 -4.884 -47.629 1.00 90.38 250 VAL A CA 1
ATOM 1974 C C . VAL A 1 250 ? 27.465 -3.637 -48.466 1.00 90.38 250 VAL A C 1
ATOM 1976 O O . VAL A 1 250 ? 26.732 -3.364 -49.418 1.00 90.38 250 VAL A O 1
ATOM 1979 N N . ILE A 1 251 ? 28.478 -2.855 -48.085 1.00 89.12 251 ILE A N 1
ATOM 1980 C CA . ILE A 1 251 ? 28.940 -1.660 -48.813 1.00 89.12 251 ILE A CA 1
ATOM 1981 C C . ILE A 1 251 ? 30.475 -1.654 -48.772 1.00 89.12 251 ILE A C 1
ATOM 1983 O O . ILE A 1 251 ? 31.060 -1.737 -47.693 1.00 89.12 251 ILE A O 1
ATOM 1987 N N . ASP A 1 252 ? 31.122 -1.588 -49.938 1.00 87.94 252 ASP A N 1
ATOM 1988 C CA . ASP A 1 252 ? 32.588 -1.572 -50.106 1.00 87.94 252 ASP A CA 1
ATOM 1989 C C . ASP A 1 252 ? 33.332 -2.699 -49.360 1.00 87.94 252 ASP A C 1
ATOM 1991 O O . ASP A 1 252 ? 34.369 -2.463 -48.741 1.00 87.94 252 ASP A O 1
ATOM 1995 N N . GLY A 1 253 ? 32.769 -3.912 -49.338 1.00 87.88 253 GLY A N 1
ATOM 1996 C CA . GLY A 1 253 ? 33.357 -5.059 -48.631 1.00 87.88 253 GLY A CA 1
ATOM 1997 C C . GLY A 1 253 ? 33.160 -5.063 -47.108 1.00 87.88 253 GLY A C 1
ATOM 1998 O O . GLY A 1 253 ? 33.670 -5.953 -46.436 1.00 87.88 253 GLY A O 1
ATOM 1999 N N . TYR A 1 254 ? 32.402 -4.112 -46.549 1.00 91.88 254 TYR A N 1
ATOM 2000 C CA . TYR A 1 254 ? 32.026 -4.095 -45.131 1.00 91.88 254 TYR A CA 1
ATOM 2001 C C . TYR A 1 254 ? 30.562 -4.489 -44.964 1.00 91.88 254 TYR A C 1
ATOM 2003 O O . TYR A 1 254 ? 29.680 -3.985 -45.665 1.00 91.88 254 TYR A O 1
ATOM 2011 N N . LEU A 1 255 ? 30.287 -5.355 -43.992 1.00 91.81 255 LEU A N 1
ATOM 2012 C CA . LEU A 1 255 ? 28.938 -5.736 -43.604 1.00 91.81 255 LEU A CA 1
ATOM 2013 C C . LEU A 1 255 ? 28.445 -4.832 -42.474 1.00 91.81 255 LEU A C 1
ATOM 2015 O O . LEU A 1 255 ? 28.924 -4.895 -41.344 1.00 91.81 255 LEU A O 1
ATOM 2019 N N . TYR A 1 256 ? 27.440 -4.021 -42.772 1.00 92.19 256 TYR A N 1
ATOM 2020 C CA . TYR A 1 256 ? 26.765 -3.177 -41.797 1.00 92.19 256 TYR A CA 1
ATOM 2021 C C . TYR A 1 256 ? 25.548 -3.912 -41.264 1.00 92.19 256 TYR A C 1
ATOM 2023 O O . TYR A 1 256 ? 24.732 -4.386 -42.056 1.00 92.19 256 TYR A O 1
ATOM 2031 N N . ARG A 1 257 ? 25.381 -3.961 -39.941 1.00 90.62 257 ARG A N 1
ATOM 2032 C CA . ARG A 1 257 ? 24.160 -4.458 -39.299 1.00 90.62 257 ARG A CA 1
ATOM 2033 C C . ARG A 1 257 ? 23.610 -3.449 -38.303 1.00 90.62 257 ARG A C 1
ATOM 2035 O O . ARG A 1 257 ? 24.348 -2.714 -37.655 1.00 90.62 257 ARG A O 1
ATOM 2042 N N . ALA A 1 258 ? 22.293 -3.429 -38.160 1.00 89.25 258 ALA A N 1
ATOM 2043 C CA . ALA A 1 258 ? 21.605 -2.690 -37.116 1.00 89.25 258 ALA A CA 1
ATOM 2044 C C . ALA A 1 258 ? 20.517 -3.567 -36.496 1.00 89.25 258 ALA A C 1
ATOM 2046 O O . ALA A 1 258 ? 19.624 -4.061 -37.185 1.00 89.25 258 ALA A O 1
ATOM 2047 N N . GLN A 1 259 ? 20.574 -3.716 -35.179 1.00 87.31 259 GLN A N 1
ATOM 2048 C CA . GLN A 1 259 ? 19.584 -4.412 -34.377 1.00 87.31 259 GLN A CA 1
ATOM 2049 C C . GLN A 1 259 ? 18.803 -3.397 -33.544 1.00 87.31 259 GLN A C 1
ATOM 2051 O O . GLN A 1 259 ? 19.366 -2.671 -32.717 1.00 87.31 259 GLN A O 1
ATOM 2056 N N . LYS A 1 260 ? 17.483 -3.356 -33.747 1.00 83.06 260 LYS A N 1
ATOM 2057 C CA . LYS A 1 260 ? 16.584 -2.545 -32.920 1.00 83.06 260 LYS A CA 1
ATOM 2058 C C . LYS A 1 260 ? 16.638 -2.998 -31.455 1.00 83.06 260 LYS A C 1
ATOM 2060 O O . LYS A 1 260 ? 16.808 -4.190 -31.187 1.00 83.06 260 LYS A O 1
ATOM 2065 N N . PRO A 1 261 ? 16.431 -2.078 -30.500 1.00 80.25 261 PRO A N 1
ATOM 2066 C CA . PRO A 1 261 ? 16.300 -2.454 -29.103 1.00 80.25 261 PRO A CA 1
ATOM 2067 C C . PRO A 1 261 ? 15.124 -3.418 -28.901 1.00 80.25 261 PRO A C 1
ATOM 2069 O O . PRO A 1 261 ? 14.072 -3.289 -29.532 1.00 80.25 261 PRO A O 1
ATOM 2072 N N . LYS A 1 262 ? 15.294 -4.373 -27.983 1.00 80.62 262 LYS A N 1
ATOM 2073 C CA . LYS A 1 262 ? 14.200 -5.240 -27.519 1.00 80.62 262 LYS A CA 1
ATOM 2074 C C . LYS A 1 262 ? 13.181 -4.429 -26.706 1.00 80.62 262 LYS A C 1
ATOM 2076 O O . LYS A 1 262 ? 13.494 -3.335 -26.234 1.00 80.62 262 LYS A O 1
ATOM 2081 N N . TYR A 1 263 ? 11.983 -4.982 -26.516 1.00 78.88 263 TYR A N 1
ATOM 2082 C CA . TYR A 1 263 ? 10.923 -4.372 -25.707 1.00 78.88 263 TYR A CA 1
ATOM 2083 C C . TYR A 1 263 ? 11.442 -3.873 -24.348 1.00 78.88 263 TYR A C 1
ATOM 2085 O O . TYR A 1 263 ? 12.193 -4.579 -23.672 1.00 78.88 263 TYR A O 1
ATOM 2093 N N . LEU A 1 264 ? 11.098 -2.625 -24.008 1.00 71.31 264 LEU A N 1
ATOM 2094 C CA . LEU A 1 264 ? 11.537 -1.871 -22.822 1.00 71.31 264 LEU A CA 1
ATOM 2095 C C . LEU A 1 264 ? 13.058 -1.732 -22.622 1.00 71.31 264 LEU A C 1
ATOM 2097 O O . LEU A 1 264 ? 13.508 -1.194 -21.610 1.00 71.31 264 LEU A O 1
ATOM 2101 N N . ARG A 1 265 ? 13.878 -2.142 -23.597 1.00 76.44 265 ARG A N 1
ATOM 2102 C CA . ARG A 1 265 ? 15.300 -1.791 -23.657 1.00 76.44 265 ARG A CA 1
ATOM 2103 C C . ARG A 1 265 ? 15.466 -0.558 -24.532 1.00 76.44 265 ARG A C 1
ATOM 2105 O O . ARG A 1 265 ? 14.746 -0.377 -25.505 1.00 76.44 265 ARG A O 1
ATOM 2112 N N . TYR A 1 266 ? 16.436 0.282 -24.198 1.00 69.31 266 TYR A N 1
ATOM 2113 C CA . TYR A 1 266 ? 16.707 1.514 -24.950 1.00 69.31 266 TYR A CA 1
ATOM 2114 C C . TYR A 1 266 ? 17.949 1.423 -25.838 1.00 69.31 266 TYR A C 1
ATOM 2116 O O . TYR A 1 266 ? 18.162 2.278 -26.694 1.00 69.31 266 TYR A O 1
ATOM 2124 N N . ASN A 1 267 ? 18.744 0.368 -25.661 1.00 73.56 267 ASN A N 1
ATOM 2125 C CA . ASN A 1 267 ? 19.994 0.172 -26.378 1.00 73.56 267 ASN A CA 1
ATOM 2126 C C . ASN A 1 267 ? 19.778 -0.896 -27.453 1.00 73.56 267 ASN A C 1
ATOM 2128 O O . ASN A 1 267 ? 19.570 -2.068 -27.133 1.00 73.56 267 ASN A O 1
ATOM 2132 N N . GLY A 1 268 ? 19.790 -0.476 -28.713 1.00 80.00 268 GLY A N 1
ATOM 2133 C CA . GLY A 1 268 ? 20.061 -1.373 -29.834 1.00 80.00 268 GLY A CA 1
ATOM 2134 C C . GLY A 1 268 ? 21.559 -1.433 -30.118 1.00 80.00 268 GLY A C 1
ATOM 2135 O O . GLY A 1 268 ? 22.355 -0.782 -29.434 1.00 80.00 268 GLY A O 1
ATOM 2136 N N . VAL A 1 269 ? 21.928 -2.212 -31.126 1.00 88.50 269 VAL A N 1
ATOM 2137 C CA . VAL A 1 269 ? 23.326 -2.449 -31.500 1.00 88.50 269 VAL A CA 1
ATOM 2138 C C . VAL A 1 269 ? 23.490 -2.123 -32.969 1.00 88.50 269 VAL A C 1
ATOM 2140 O O . VAL A 1 269 ? 22.675 -2.538 -33.789 1.00 88.50 269 VAL A O 1
ATOM 2143 N N . LEU A 1 270 ? 24.526 -1.370 -33.298 1.00 90.38 270 LEU A N 1
ATOM 2144 C CA . LEU A 1 270 ? 24.984 -1.182 -34.666 1.00 90.38 270 LEU A CA 1
ATOM 2145 C C . LEU A 1 270 ? 26.304 -1.930 -34.804 1.00 90.38 270 LEU A C 1
ATOM 2147 O O . LEU A 1 270 ? 27.082 -1.948 -33.852 1.00 90.38 270 LEU A O 1
ATOM 2151 N N . SER A 1 271 ? 26.564 -2.549 -35.948 1.00 92.50 271 SER A N 1
ATOM 2152 C CA . SER A 1 271 ? 27.847 -3.194 -36.187 1.00 92.50 271 SER A CA 1
ATOM 2153 C C . SER A 1 271 ? 28.381 -2.943 -37.583 1.00 92.50 271 SER A C 1
ATOM 2155 O O . SER A 1 271 ? 27.621 -2.915 -38.551 1.00 92.50 271 SER A O 1
ATOM 2157 N N . VAL A 1 272 ? 29.696 -2.791 -37.679 1.00 93.44 272 VAL A N 1
ATOM 2158 C CA . VAL A 1 272 ? 30.439 -2.793 -38.938 1.00 93.44 272 VAL A CA 1
ATOM 2159 C C . VAL A 1 272 ? 31.413 -3.955 -38.870 1.00 93.44 272 VAL A C 1
ATOM 2161 O O . VAL A 1 272 ? 32.220 -4.012 -37.948 1.00 93.44 272 VAL A O 1
ATOM 2164 N N . CYS A 1 273 ? 31.305 -4.892 -39.803 1.00 92.06 273 CYS A N 1
ATOM 2165 C CA . CYS A 1 273 ? 32.111 -6.105 -39.829 1.00 92.06 273 CYS A CA 1
ATOM 2166 C C . CYS A 1 273 ? 32.939 -6.155 -41.115 1.00 92.06 273 CYS A C 1
ATOM 2168 O O . CYS A 1 273 ? 32.433 -5.809 -42.186 1.00 92.06 273 CYS A O 1
ATOM 2170 N N . LYS A 1 274 ? 34.183 -6.620 -41.013 1.00 91.75 274 LYS A N 1
ATOM 2171 C CA . LYS A 1 274 ? 35.056 -6.927 -42.147 1.00 91.75 274 LYS A CA 1
ATOM 2172 C C . LYS A 1 274 ? 35.745 -8.263 -41.903 1.00 91.75 274 LYS A C 1
ATOM 2174 O O . LYS A 1 274 ? 36.223 -8.526 -40.804 1.00 91.75 274 LYS A O 1
ATOM 2179 N N . GLU A 1 275 ? 35.789 -9.084 -42.938 1.00 85.19 275 GLU A N 1
ATOM 2180 C CA . GLU A 1 275 ? 36.611 -10.289 -42.970 1.00 85.19 275 GLU A CA 1
ATOM 2181 C C . GLU A 1 275 ? 38.010 -9.903 -43.461 1.00 85.19 275 GLU A C 1
ATOM 2183 O O . GLU A 1 275 ? 38.148 -9.157 -44.436 1.00 85.19 275 GLU A O 1
ATOM 2188 N N . THR A 1 276 ? 39.040 -10.306 -42.723 1.00 76.06 276 THR A N 1
ATOM 2189 C CA . THR A 1 276 ? 40.438 -10.092 -43.108 1.00 76.06 276 THR A CA 1
ATOM 2190 C C . THR A 1 276 ? 40.944 -11.272 -43.937 1.00 76.06 276 THR A C 1
ATOM 2192 O O . THR A 1 276 ? 40.290 -12.308 -44.030 1.00 76.06 276 THR A O 1
ATOM 2195 N N . GLU A 1 277 ? 42.127 -11.123 -44.533 1.00 71.00 277 GLU A N 1
ATOM 2196 C CA . GLU A 1 277 ? 42.735 -12.116 -45.434 1.00 71.00 277 GLU A CA 1
ATOM 2197 C C . GLU A 1 277 ? 42.952 -13.499 -44.786 1.00 71.00 277 GLU A C 1
ATOM 2199 O O . GLU A 1 277 ? 43.020 -14.499 -45.492 1.00 71.00 277 GLU A O 1
ATOM 2204 N N . ASN A 1 278 ? 42.967 -13.577 -43.450 1.00 69.38 278 ASN A N 1
ATOM 2205 C CA . ASN A 1 278 ? 43.168 -14.810 -42.681 1.00 69.38 278 ASN A CA 1
ATOM 2206 C C . ASN A 1 278 ? 41.856 -15.389 -42.108 1.00 69.38 278 ASN A C 1
ATOM 2208 O O . ASN A 1 278 ? 41.869 -15.936 -41.007 1.00 69.38 278 ASN A O 1
ATOM 2212 N N . ASN A 1 279 ? 40.706 -15.184 -42.766 1.00 75.00 279 ASN A N 1
ATOM 2213 C CA . ASN A 1 279 ? 39.364 -15.571 -42.278 1.00 75.00 279 ASN A CA 1
ATOM 2214 C C . ASN A 1 279 ? 38.984 -15.007 -40.894 1.00 75.00 279 ASN A C 1
ATOM 2216 O O . ASN A 1 279 ? 37.987 -15.409 -40.295 1.00 75.00 279 ASN A O 1
ATOM 2220 N N . THR A 1 280 ? 39.746 -14.044 -40.372 1.00 80.00 280 THR A N 1
ATOM 2221 C CA . THR A 1 280 ? 39.429 -13.405 -39.098 1.00 80.00 280 THR A CA 1
ATOM 2222 C C . THR A 1 280 ? 38.345 -12.362 -39.327 1.00 80.00 280 THR A C 1
ATOM 2224 O O . THR A 1 280 ? 38.495 -11.441 -40.134 1.00 80.00 280 THR A O 1
ATOM 2227 N N . LYS A 1 281 ? 37.242 -12.475 -38.592 1.00 87.50 281 LYS A N 1
ATOM 2228 C CA . LYS A 1 281 ? 36.134 -11.523 -38.661 1.00 87.50 281 LYS A CA 1
ATOM 2229 C C . LYS A 1 281 ? 36.304 -10.468 -37.589 1.00 87.50 281 LYS A C 1
ATOM 2231 O O . LYS A 1 281 ? 36.132 -10.723 -36.399 1.00 87.50 281 LYS A O 1
ATOM 2236 N N . LEU A 1 282 ? 36.595 -9.251 -38.028 1.00 91.25 282 LEU A N 1
ATOM 2237 C CA . LEU A 1 282 ? 36.687 -8.089 -37.162 1.00 91.25 282 LEU A CA 1
ATOM 2238 C C . LEU A 1 282 ? 35.357 -7.334 -37.175 1.00 91.25 282 LEU A C 1
ATOM 2240 O O . LEU A 1 282 ? 34.823 -7.008 -38.235 1.00 91.25 282 LEU A O 1
ATOM 2244 N N . SER A 1 283 ? 34.813 -7.055 -35.993 1.00 92.44 283 SER A N 1
ATOM 2245 C CA . SER A 1 283 ? 33.507 -6.420 -35.818 1.00 92.44 283 SER A CA 1
ATOM 2246 C C . SER A 1 283 ? 33.585 -5.236 -34.861 1.00 92.44 283 SER A C 1
ATOM 2248 O O . SER A 1 283 ? 33.839 -5.403 -33.675 1.00 92.44 283 SER A O 1
ATOM 2250 N N . LEU A 1 284 ? 33.272 -4.037 -35.343 1.00 93.62 284 LEU A N 1
ATOM 2251 C CA . LEU A 1 284 ? 33.019 -2.871 -34.502 1.00 93.62 284 LEU A CA 1
ATOM 2252 C C . LEU A 1 284 ? 31.547 -2.853 -34.085 1.00 93.62 284 LEU A C 1
ATOM 2254 O O . LEU A 1 284 ? 30.678 -2.631 -34.923 1.00 93.62 284 LEU A O 1
ATOM 2258 N N . LEU A 1 285 ? 31.262 -3.039 -32.797 1.00 92.06 285 LEU A N 1
ATOM 2259 C CA . LEU A 1 285 ? 29.939 -2.905 -32.187 1.00 92.06 285 LEU A CA 1
ATOM 2260 C C . LEU A 1 285 ? 29.779 -1.517 -31.558 1.00 92.06 285 LEU A C 1
ATOM 2262 O O . LEU A 1 285 ? 30.568 -1.102 -30.710 1.00 92.06 285 LEU A O 1
ATOM 2266 N N . ILE A 1 286 ? 28.706 -0.821 -31.915 1.00 90.50 286 ILE A N 1
ATOM 2267 C CA . ILE A 1 286 ? 28.376 0.521 -31.436 1.00 90.50 286 ILE A CA 1
ATOM 2268 C C . ILE A 1 286 ? 27.030 0.461 -30.718 1.00 90.50 286 ILE A C 1
ATOM 2270 O O . ILE A 1 286 ? 26.017 0.062 -31.293 1.00 90.50 286 ILE A O 1
ATOM 2274 N N . TYR A 1 287 ? 27.010 0.898 -29.461 1.00 87.94 287 TYR A N 1
ATOM 2275 C CA . TYR A 1 287 ? 25.812 1.007 -28.631 1.00 87.94 287 TYR A CA 1
ATOM 2276 C C . TYR A 1 287 ? 25.461 2.485 -28.429 1.00 87.94 287 TYR A C 1
ATOM 2278 O O . TYR A 1 287 ? 26.071 3.152 -27.578 1.00 87.94 287 TYR A O 1
ATOM 2286 N N . PRO A 1 288 ? 24.480 3.021 -29.174 1.00 82.75 288 PRO A N 1
ATOM 2287 C CA . PRO A 1 288 ? 24.086 4.416 -29.046 1.00 82.75 288 PRO A CA 1
ATOM 2288 C C . PRO A 1 288 ? 23.386 4.664 -27.702 1.00 82.75 288 PRO A C 1
ATOM 2290 O O . PRO A 1 288 ? 22.361 4.042 -27.422 1.00 82.75 288 PRO A O 1
ATOM 2293 N N . LYS A 1 289 ? 23.893 5.579 -26.861 1.00 76.56 289 LYS A N 1
ATOM 2294 C CA . LYS A 1 289 ? 23.243 5.917 -25.575 1.00 76.56 289 LYS A CA 1
ATOM 2295 C C . LYS A 1 289 ? 22.185 7.003 -25.743 1.00 76.56 289 LYS A C 1
ATOM 2297 O O . LYS A 1 289 ? 22.306 7.887 -26.588 1.00 76.56 289 LYS A O 1
ATOM 2302 N N . LEU A 1 290 ? 21.171 6.989 -24.875 1.00 65.75 290 LEU A N 1
ATOM 2303 C CA . LEU A 1 290 ? 20.053 7.944 -24.872 1.00 65.75 290 LEU A CA 1
ATOM 2304 C C . LEU A 1 290 ? 20.470 9.419 -24.794 1.00 65.75 290 LEU A C 1
ATOM 2306 O O . LEU A 1 290 ? 19.926 10.212 -25.551 1.00 65.75 290 LEU A O 1
ATOM 2310 N N . MET A 1 291 ? 21.400 9.784 -23.904 1.00 61.53 291 MET A N 1
ATOM 2311 C CA . MET A 1 291 ? 21.691 11.198 -23.623 1.00 61.53 291 MET A CA 1
ATOM 2312 C C . MET A 1 291 ? 23.035 11.702 -24.161 1.00 61.53 291 MET A C 1
ATOM 2314 O O . MET A 1 291 ? 23.030 12.771 -24.758 1.00 61.53 291 MET A O 1
ATOM 2318 N N . LYS A 1 292 ? 24.162 10.990 -23.975 1.00 66.00 292 LYS A N 1
ATOM 2319 C CA . LYS A 1 292 ? 25.478 11.369 -24.542 1.00 66.00 292 LYS A CA 1
ATOM 2320 C C . LYS A 1 292 ? 26.433 10.178 -24.689 1.00 66.00 292 LYS A C 1
ATOM 2322 O O . LYS A 1 292 ? 26.483 9.320 -23.802 1.00 66.00 292 LYS A O 1
ATOM 2327 N N . GLY A 1 293 ? 27.215 10.207 -25.771 1.00 74.31 293 GLY A N 1
ATOM 2328 C CA . GLY A 1 293 ? 28.271 9.251 -26.108 1.00 74.31 293 GLY A CA 1
ATOM 2329 C C . GLY A 1 293 ? 27.752 7.903 -26.610 1.00 74.31 293 GLY A C 1
ATOM 2330 O O . GLY A 1 293 ? 26.635 7.489 -26.299 1.00 74.31 293 GLY A O 1
ATOM 2331 N N . ASN A 1 294 ? 28.589 7.186 -27.347 1.00 84.50 294 ASN A N 1
ATOM 2332 C CA . ASN A 1 294 ? 28.345 5.786 -27.683 1.00 84.50 294 ASN A CA 1
ATOM 2333 C C . ASN A 1 294 ? 29.291 4.906 -26.868 1.00 84.50 294 ASN A C 1
ATOM 2335 O O . ASN A 1 294 ? 30.300 5.376 -26.344 1.00 84.50 294 ASN A O 1
ATOM 2339 N N . ARG A 1 295 ? 28.936 3.634 -26.702 1.00 85.69 295 ARG A N 1
ATOM 2340 C CA . ARG A 1 295 ? 29.894 2.623 -26.245 1.00 85.69 295 ARG A CA 1
ATOM 2341 C C . ARG A 1 295 ? 30.350 1.838 -27.465 1.00 85.69 295 ARG A C 1
ATOM 2343 O O . ARG A 1 295 ? 29.497 1.356 -28.208 1.00 85.69 295 ARG A O 1
ATOM 2350 N N . TYR A 1 296 ? 31.658 1.717 -27.628 1.00 89.81 296 TYR A N 1
ATOM 2351 C CA . TYR A 1 296 ? 32.287 0.989 -28.717 1.00 89.81 296 TYR A CA 1
ATOM 2352 C C . TYR A 1 296 ? 32.917 -0.289 -28.158 1.00 89.81 296 TYR A C 1
ATOM 2354 O O . TYR A 1 296 ? 33.475 -0.285 -27.059 1.00 89.81 296 TYR A O 1
ATOM 2362 N N . ILE A 1 297 ? 32.756 -1.397 -28.869 1.00 89.88 297 ILE A N 1
ATOM 2363 C CA . ILE A 1 297 ? 33.383 -2.681 -28.551 1.00 89.88 297 ILE A CA 1
ATOM 2364 C C . ILE A 1 297 ? 33.905 -3.253 -29.860 1.00 89.88 297 ILE A C 1
ATOM 2366 O O . ILE A 1 297 ? 33.144 -3.352 -30.819 1.00 89.88 297 ILE A O 1
ATOM 2370 N N . ILE A 1 298 ? 35.171 -3.638 -29.899 1.00 91.00 298 ILE A N 1
ATOM 2371 C CA . ILE A 1 298 ? 35.731 -4.432 -30.988 1.00 91.00 298 ILE A CA 1
ATOM 2372 C C . ILE A 1 298 ? 35.580 -5.894 -30.621 1.00 91.00 298 ILE A C 1
ATOM 2374 O O . ILE A 1 298 ? 35.934 -6.287 -29.517 1.00 91.00 298 ILE A O 1
ATOM 2378 N N . SER A 1 299 ? 35.033 -6.688 -31.527 1.00 88.81 299 SER A N 1
ATOM 2379 C CA . SER A 1 299 ? 34.969 -8.132 -31.399 1.00 88.81 299 SER A CA 1
ATOM 2380 C C . SER A 1 299 ? 35.767 -8.771 -32.518 1.00 88.81 299 SER A C 1
ATOM 2382 O O . SER A 1 299 ? 35.652 -8.362 -33.675 1.00 88.81 299 SER A O 1
ATOM 2384 N N . ILE A 1 300 ? 36.574 -9.756 -32.152 1.00 85.56 300 ILE A N 1
ATOM 2385 C CA . ILE A 1 300 ? 37.293 -10.609 -33.092 1.00 85.56 300 ILE A CA 1
ATOM 2386 C C . ILE A 1 300 ? 36.685 -11.982 -33.002 1.00 85.56 300 ILE A C 1
ATOM 2388 O O . ILE A 1 300 ? 36.407 -12.458 -31.903 1.00 85.56 300 ILE A O 1
ATOM 2392 N N . ASP A 1 301 ? 36.500 -12.587 -34.159 1.00 83.75 301 ASP A N 1
ATOM 2393 C CA . ASP A 1 301 ? 36.134 -13.979 -34.285 1.00 83.75 301 ASP A CA 1
ATOM 2394 C C . ASP A 1 301 ? 37.149 -14.631 -35.228 1.00 83.75 301 ASP A C 1
ATOM 2396 O O . ASP A 1 301 ? 37.213 -14.304 -36.417 1.00 83.75 301 ASP A O 1
ATOM 2400 N N . SER A 1 302 ? 38.019 -15.452 -34.650 1.00 78.56 302 SER A N 1
ATOM 2401 C CA . SER A 1 302 ? 39.055 -16.238 -35.324 1.00 78.56 302 SER A CA 1
ATOM 2402 C C . SER A 1 302 ? 38.963 -17.676 -34.831 1.00 78.56 302 SER A C 1
ATOM 2404 O O . SER A 1 302 ? 38.438 -17.899 -33.741 1.00 78.56 302 SER A O 1
ATOM 2406 N N . ASP A 1 303 ? 39.496 -18.627 -35.598 1.00 72.44 303 ASP A N 1
ATOM 2407 C CA . ASP A 1 303 ? 39.383 -20.063 -35.294 1.00 72.44 303 ASP A CA 1
ATOM 2408 C C . ASP A 1 303 ? 39.878 -20.428 -33.879 1.00 72.44 303 ASP A C 1
ATOM 2410 O O . ASP A 1 303 ? 39.352 -21.353 -33.263 1.00 72.44 303 ASP A O 1
ATOM 2414 N N . ASP A 1 304 ? 40.819 -19.651 -33.334 1.00 65.88 304 ASP A N 1
ATOM 2415 C CA . ASP A 1 304 ? 41.416 -19.883 -32.016 1.00 65.88 304 ASP A CA 1
ATOM 2416 C C . ASP A 1 304 ? 40.878 -18.960 -30.904 1.00 65.88 304 ASP A C 1
ATOM 2418 O O . ASP A 1 304 ? 40.986 -19.291 -29.721 1.00 65.88 304 ASP A O 1
ATOM 2422 N N . ILE A 1 305 ? 40.341 -17.776 -31.239 1.00 72.06 305 ILE A N 1
ATOM 2423 C CA . ILE A 1 305 ? 40.025 -16.724 -30.255 1.00 72.06 305 ILE A CA 1
ATOM 2424 C C . ILE A 1 305 ? 38.763 -15.942 -30.645 1.00 72.06 305 ILE A C 1
ATOM 2426 O O . ILE A 1 305 ? 38.706 -15.319 -31.712 1.00 72.06 305 ILE A O 1
ATOM 2430 N N . THR A 1 306 ? 37.807 -15.874 -29.709 1.00 76.38 306 THR A N 1
ATOM 2431 C CA . THR A 1 306 ? 36.690 -14.918 -29.730 1.00 76.38 306 THR A CA 1
ATOM 2432 C C . THR A 1 306 ? 36.800 -13.949 -28.551 1.00 76.38 306 THR A C 1
ATOM 2434 O O . THR A 1 306 ? 36.502 -14.302 -27.409 1.00 76.38 306 THR A O 1
ATOM 2437 N N . GLU A 1 307 ? 37.183 -12.701 -28.816 1.00 81.12 307 GLU A N 1
ATOM 2438 C CA . GLU A 1 307 ? 37.351 -11.673 -27.779 1.00 81.12 307 GLU A CA 1
ATOM 2439 C C . GLU A 1 307 ? 36.524 -10.418 -28.059 1.00 81.12 307 GLU A C 1
ATOM 2441 O O . GLU A 1 307 ? 36.091 -10.160 -29.183 1.00 81.12 307 GLU A O 1
ATOM 2446 N N . SER A 1 308 ? 36.240 -9.652 -27.002 1.00 83.44 308 SER A N 1
ATOM 2447 C CA . SER A 1 308 ? 35.458 -8.413 -27.056 1.00 83.44 308 SER A CA 1
ATOM 2448 C C . SER A 1 308 ? 36.114 -7.325 -26.212 1.00 83.44 308 SER A C 1
ATOM 2450 O O . SER A 1 308 ? 36.029 -7.337 -24.983 1.00 83.44 308 SER A O 1
ATOM 2452 N N . ILE A 1 309 ? 36.722 -6.355 -26.885 1.00 88.25 309 ILE A N 1
ATOM 2453 C CA . ILE A 1 309 ? 37.558 -5.314 -26.296 1.00 88.25 309 ILE A CA 1
ATOM 2454 C C . ILE A 1 309 ? 36.793 -3.985 -26.325 1.00 88.25 309 ILE A C 1
ATOM 2456 O O . ILE A 1 309 ? 36.494 -3.455 -27.399 1.00 88.25 309 ILE A O 1
ATOM 2460 N N . PRO A 1 310 ? 36.407 -3.429 -25.168 1.00 87.69 310 PRO A N 1
ATOM 2461 C CA . PRO A 1 310 ? 35.774 -2.120 -25.109 1.00 87.69 310 PRO A CA 1
ATOM 2462 C C . PRO A 1 310 ? 36.779 -0.998 -25.387 1.00 87.69 310 PRO A C 1
ATOM 2464 O O . PRO A 1 310 ? 37.814 -0.918 -24.729 1.00 87.69 310 PRO A O 1
ATOM 2467 N N . ILE A 1 311 ? 36.422 -0.085 -26.290 1.00 88.62 311 ILE A N 1
ATOM 2468 C CA . ILE A 1 311 ? 37.261 1.061 -26.667 1.00 88.62 311 ILE A CA 1
ATOM 2469 C C . ILE A 1 311 ? 36.509 2.389 -26.515 1.00 88.62 311 ILE A C 1
ATOM 2471 O O . ILE A 1 311 ? 35.270 2.430 -26.471 1.00 88.62 311 ILE A O 1
ATOM 2475 N N . ASN A 1 312 ? 37.255 3.487 -26.407 1.00 88.25 312 ASN A N 1
ATOM 2476 C CA . ASN A 1 312 ? 36.724 4.841 -26.487 1.00 88.25 312 ASN A CA 1
ATOM 2477 C C . ASN A 1 312 ? 36.644 5.313 -27.946 1.00 88.25 312 ASN A C 1
ATOM 2479 O O . ASN A 1 312 ? 36.802 4.540 -28.891 1.00 88.25 312 ASN A O 1
ATOM 2483 N N . ARG A 1 313 ? 36.299 6.589 -28.122 1.00 82.31 313 ARG A N 1
ATOM 2484 C CA . ARG A 1 313 ? 36.220 7.229 -29.439 1.00 82.31 313 ARG A CA 1
ATOM 2485 C C . ARG A 1 313 ? 37.589 7.292 -30.125 1.00 82.31 313 ARG A C 1
ATOM 2487 O O . ARG A 1 313 ? 37.658 7.204 -31.344 1.00 82.31 313 ARG A O 1
ATOM 2494 N N . ASP A 1 314 ? 38.638 7.447 -29.336 1.00 87.81 314 ASP A N 1
ATOM 2495 C CA . ASP A 1 314 ? 40.012 7.644 -29.786 1.00 87.81 314 ASP A CA 1
ATOM 2496 C C . ASP A 1 314 ? 40.743 6.302 -29.977 1.00 87.81 314 ASP A C 1
ATOM 2498 O O . ASP A 1 314 ? 41.944 6.270 -30.216 1.00 87.81 314 ASP A O 1
ATOM 2502 N N . ILE A 1 315 ? 39.985 5.192 -29.962 1.00 87.56 315 ILE A N 1
ATOM 2503 C CA . ILE A 1 315 ? 40.460 3.813 -30.142 1.00 87.56 315 ILE A CA 1
ATOM 2504 C C . ILE A 1 315 ? 41.349 3.361 -28.970 1.00 87.56 315 ILE A C 1
ATOM 2506 O O . ILE A 1 315 ? 42.102 2.410 -29.072 1.00 87.56 315 ILE A O 1
ATOM 2510 N N . GLU A 1 316 ? 41.214 3.975 -27.800 1.00 87.62 316 GLU A N 1
ATOM 2511 C CA . GLU A 1 316 ? 41.925 3.549 -26.595 1.00 87.62 316 GLU A CA 1
ATOM 2512 C C . GLU A 1 316 ? 41.067 2.571 -25.789 1.00 87.62 316 GLU A C 1
ATOM 2514 O O . GLU A 1 316 ? 39.840 2.705 -25.693 1.00 87.62 316 GLU A O 1
ATOM 2519 N N . TYR A 1 317 ? 41.711 1.589 -25.168 1.00 84.44 317 TYR A N 1
ATOM 2520 C CA . TYR A 1 317 ? 41.046 0.610 -24.316 1.00 84.44 317 TYR A CA 1
ATOM 2521 C C . TYR A 1 317 ? 40.371 1.266 -23.092 1.00 84.44 317 TYR A C 1
ATOM 2523 O O . TYR A 1 317 ? 40.967 2.088 -22.398 1.00 84.44 317 TYR A O 1
ATOM 2531 N N . ILE A 1 318 ? 39.119 0.881 -22.781 1.00 80.25 318 ILE A N 1
ATOM 2532 C CA . ILE A 1 318 ? 38.402 1.350 -21.576 1.00 80.25 318 ILE A CA 1
ATOM 2533 C C . ILE A 1 318 ? 38.241 0.212 -20.552 1.00 80.25 318 ILE A C 1
ATOM 2535 O O . ILE A 1 318 ? 37.228 -0.510 -20.583 1.00 80.25 318 ILE A O 1
ATOM 2539 N N . PRO A 1 319 ? 39.131 0.114 -19.547 1.00 67.06 319 PRO A N 1
ATOM 2540 C CA . PRO A 1 319 ? 39.060 -0.931 -18.521 1.00 67.06 319 PRO A CA 1
ATOM 2541 C C . PRO A 1 319 ? 37.791 -0.840 -17.656 1.00 67.06 319 PRO A C 1
ATOM 2543 O O . PRO A 1 319 ? 37.266 -1.842 -17.171 1.00 67.06 319 PRO A O 1
ATOM 2546 N N . GLU A 1 320 ? 37.223 0.358 -17.495 1.00 63.19 320 GLU A N 1
ATOM 2547 C CA . GLU A 1 320 ? 36.086 0.608 -16.600 1.00 63.19 320 GLU A CA 1
ATOM 2548 C C . GLU A 1 320 ? 34.768 -0.063 -17.017 1.00 63.19 320 GLU A C 1
ATOM 2550 O O . GLU A 1 320 ? 33.819 -0.113 -16.228 1.00 63.19 320 GLU A O 1
ATOM 2555 N N . THR A 1 321 ? 34.669 -0.568 -18.249 1.00 56.00 321 THR A N 1
ATOM 2556 C CA . THR A 1 321 ? 33.428 -1.167 -18.767 1.00 56.00 321 THR A CA 1
ATOM 2557 C C . THR A 1 321 ? 33.303 -2.679 -18.521 1.00 56.00 321 THR A C 1
ATOM 2559 O O . THR A 1 321 ? 32.235 -3.239 -18.793 1.00 56.00 321 THR A O 1
ATOM 2562 N N . LEU A 1 322 ? 34.337 -3.303 -17.936 1.00 53.72 322 LEU A N 1
ATOM 2563 C CA . LEU A 1 322 ? 34.409 -4.702 -17.476 1.00 53.72 322 LEU A CA 1
ATOM 2564 C C . LEU A 1 322 ? 34.146 -4.856 -15.958 1.00 53.72 322 LEU A C 1
ATOM 2566 O O . LEU A 1 322 ? 34.557 -5.832 -15.338 1.00 53.72 322 LEU A O 1
ATOM 2570 N N . LYS A 1 323 ? 33.441 -3.906 -15.328 1.00 44.78 323 LYS A N 1
ATOM 2571 C CA . LYS A 1 323 ? 33.176 -3.850 -13.870 1.00 44.78 323 LYS A CA 1
ATOM 2572 C C . LYS A 1 323 ? 32.267 -4.963 -13.291 1.00 44.78 323 LYS A C 1
ATOM 2574 O O . LYS A 1 323 ? 31.429 -4.672 -12.445 1.00 44.78 323 LYS A O 1
ATOM 2579 N N . ALA A 1 324 ? 32.398 -6.231 -13.689 1.00 41.62 324 ALA A N 1
ATOM 2580 C CA . ALA A 1 324 ? 31.597 -7.304 -13.086 1.00 41.62 324 ALA A CA 1
ATOM 2581 C C . ALA A 1 324 ? 32.293 -8.641 -12.789 1.00 41.62 324 ALA A C 1
ATOM 2583 O O . ALA A 1 324 ? 31.663 -9.447 -12.115 1.00 41.62 324 ALA A O 1
ATOM 2584 N N . ARG A 1 325 ? 33.544 -8.909 -13.183 1.00 38.19 325 ARG A N 1
ATOM 2585 C CA . ARG A 1 325 ? 34.255 -10.120 -12.719 1.00 38.19 325 ARG A CA 1
ATOM 2586 C C . ARG A 1 325 ? 35.766 -9.929 -12.795 1.00 38.19 325 ARG A C 1
ATOM 2588 O O . ARG A 1 325 ? 36.324 -10.039 -13.873 1.00 38.19 325 ARG A O 1
ATOM 2595 N N . ASN A 1 326 ? 36.361 -9.691 -11.626 1.00 43.88 326 ASN A N 1
ATOM 2596 C CA . ASN A 1 326 ? 37.791 -9.709 -11.309 1.00 43.88 326 ASN A CA 1
ATOM 2597 C C . ASN A 1 326 ? 38.685 -8.743 -12.106 1.00 43.88 326 ASN A C 1
ATOM 2599 O O . ASN A 1 326 ? 38.567 -8.560 -13.308 1.00 43.88 326 ASN A O 1
ATOM 2603 N N . THR A 1 327 ? 39.599 -8.097 -11.389 1.00 47.38 327 THR A N 1
ATOM 2604 C CA . THR A 1 327 ? 40.734 -7.350 -11.936 1.00 47.38 327 THR A CA 1
ATOM 2605 C C . THR A 1 327 ? 41.415 -8.162 -13.036 1.00 47.38 327 THR A C 1
ATOM 2607 O O . THR A 1 327 ? 42.058 -9.167 -12.735 1.00 47.38 327 THR A O 1
ATOM 2610 N N . SER A 1 328 ? 41.259 -7.754 -14.299 1.00 55.69 328 SER A N 1
ATOM 2611 C CA . SER A 1 328 ? 42.047 -8.313 -15.397 1.00 55.69 328 SER A CA 1
ATOM 2612 C C . SER A 1 328 ? 43.532 -8.132 -15.053 1.00 55.69 328 SER A C 1
ATOM 2614 O O . SER A 1 328 ? 43.923 -7.010 -14.716 1.00 55.69 328 SER A O 1
ATOM 2616 N N . PRO A 1 329 ? 44.354 -9.195 -15.063 1.00 59.41 329 PRO A N 1
ATOM 2617 C CA . PRO A 1 329 ? 45.778 -9.071 -14.775 1.00 59.41 329 PRO A CA 1
ATOM 2618 C C . PRO A 1 329 ? 46.443 -8.106 -15.769 1.00 59.41 329 PRO A C 1
ATOM 2620 O O . PRO A 1 329 ? 45.976 -7.945 -16.896 1.00 59.41 329 PRO A O 1
ATOM 2623 N N . LEU A 1 330 ? 47.538 -7.458 -15.357 1.00 60.09 330 LEU A N 1
ATOM 2624 C CA . LEU A 1 330 ? 48.274 -6.469 -16.165 1.00 60.09 330 LEU A CA 1
ATOM 2625 C C . LEU A 1 330 ? 48.650 -7.011 -17.564 1.00 60.09 330 LEU A C 1
ATOM 2627 O O . LEU A 1 330 ? 48.689 -6.261 -18.536 1.00 60.09 330 LEU A O 1
ATOM 2631 N N . SER A 1 331 ? 48.855 -8.329 -17.672 1.00 61.69 331 SER A N 1
ATOM 2632 C CA . SER A 1 331 ? 49.100 -9.050 -18.925 1.00 61.69 331 SER A CA 1
ATOM 2633 C C . SER A 1 331 ? 47.935 -8.988 -19.920 1.00 61.69 331 SER A C 1
ATOM 2635 O O . SER A 1 331 ? 48.174 -8.940 -21.120 1.00 61.69 331 SER A O 1
ATOM 2637 N N . THR A 1 332 ? 46.685 -8.943 -19.453 1.00 70.38 332 THR A N 1
ATOM 2638 C CA . THR A 1 332 ? 45.490 -8.831 -20.306 1.00 70.38 332 THR A CA 1
ATOM 2639 C C . THR A 1 332 ? 45.308 -7.416 -20.853 1.00 70.38 332 THR A C 1
ATOM 2641 O O . THR A 1 332 ? 44.841 -7.251 -21.972 1.00 70.38 332 THR A O 1
ATOM 2644 N N . ILE A 1 333 ? 45.691 -6.390 -20.085 1.00 73.12 333 ILE A N 1
ATOM 2645 C CA . ILE A 1 333 ? 45.628 -4.994 -20.550 1.00 73.12 333 ILE A CA 1
ATOM 2646 C C . ILE A 1 333 ? 46.605 -4.796 -21.706 1.00 73.12 333 ILE A C 1
ATOM 2648 O O . ILE A 1 333 ? 46.202 -4.335 -22.767 1.00 73.12 333 ILE A O 1
ATOM 2652 N N . LYS A 1 334 ? 47.853 -5.241 -21.520 1.00 77.50 334 LYS A N 1
ATOM 2653 C CA . LYS A 1 334 ? 48.881 -5.162 -22.557 1.00 77.50 334 LYS A CA 1
ATOM 2654 C C . LYS A 1 334 ? 48.491 -5.943 -23.816 1.00 77.50 334 LYS A C 1
ATOM 2656 O O . LYS A 1 334 ? 48.643 -5.431 -24.913 1.00 77.50 334 LYS A O 1
ATOM 2661 N N . LEU A 1 335 ? 47.901 -7.132 -23.660 1.00 81.62 335 LEU A N 1
ATOM 2662 C CA . LEU A 1 335 ? 47.374 -7.913 -24.784 1.00 81.62 335 LEU A CA 1
ATOM 2663 C C . LEU A 1 335 ? 46.311 -7.139 -25.588 1.00 81.62 335 LEU A C 1
ATOM 2665 O O . LEU A 1 335 ? 46.312 -7.193 -26.814 1.00 81.62 335 LEU A O 1
ATOM 2669 N N . TYR A 1 336 ? 45.409 -6.418 -24.914 1.00 85.25 336 TYR A N 1
ATOM 2670 C CA . TYR A 1 336 ? 44.377 -5.622 -25.582 1.00 85.25 336 TYR A CA 1
ATOM 2671 C C . TYR A 1 336 ? 44.926 -4.358 -26.246 1.00 85.25 336 TYR A C 1
ATOM 2673 O O . TYR A 1 336 ? 44.427 -3.978 -27.302 1.00 85.25 336 TYR A O 1
ATOM 2681 N N . GLU A 1 337 ? 45.935 -3.719 -25.656 1.00 84.19 337 GLU A N 1
ATOM 2682 C CA . GLU A 1 337 ? 46.640 -2.583 -26.263 1.00 84.19 337 GLU A CA 1
ATOM 2683 C C . GLU A 1 337 ? 47.413 -3.027 -27.512 1.00 84.19 337 GLU A C 1
ATOM 2685 O O . GLU A 1 337 ? 47.166 -2.498 -28.593 1.00 84.19 337 GLU A O 1
ATOM 2690 N N . ASP A 1 338 ? 48.219 -4.090 -27.407 1.00 85.88 338 ASP A N 1
ATOM 2691 C CA . ASP A 1 338 ? 48.949 -4.682 -28.537 1.00 85.88 338 ASP A CA 1
ATOM 2692 C C . ASP A 1 338 ? 47.983 -5.107 -29.664 1.00 85.88 338 ASP A C 1
ATOM 2694 O O . ASP A 1 338 ? 48.270 -4.974 -30.857 1.00 85.88 338 ASP A O 1
ATOM 2698 N N . PHE A 1 339 ? 46.799 -5.608 -29.294 1.00 85.19 339 PHE A N 1
ATOM 2699 C CA . PHE A 1 339 ? 45.745 -5.950 -30.242 1.00 85.19 339 PHE A CA 1
ATOM 2700 C C . PHE A 1 339 ? 45.197 -4.715 -30.967 1.00 85.19 339 PHE A C 1
ATOM 2702 O O . PHE A 1 339 ? 45.039 -4.727 -32.192 1.00 85.19 339 PHE A O 1
ATOM 2709 N N . ILE A 1 340 ? 44.859 -3.671 -30.209 1.00 87.81 340 ILE A N 1
ATOM 2710 C CA . ILE A 1 340 ? 44.346 -2.416 -30.756 1.00 87.81 340 ILE A CA 1
ATOM 2711 C C . ILE A 1 340 ? 45.353 -1.838 -31.745 1.00 87.81 340 ILE A C 1
ATOM 2713 O O . ILE A 1 340 ? 44.949 -1.457 -32.842 1.00 87.81 340 ILE A O 1
ATOM 2717 N N . ASP A 1 341 ? 46.638 -1.850 -31.398 1.00 89.06 341 ASP A N 1
ATOM 2718 C CA . ASP A 1 341 ? 47.713 -1.356 -32.252 1.00 89.06 341 ASP A CA 1
ATOM 2719 C C . ASP A 1 341 ? 47.828 -2.175 -33.541 1.00 89.06 341 ASP A C 1
ATOM 2721 O O . ASP A 1 341 ? 47.895 -1.610 -34.636 1.00 89.06 341 ASP A O 1
ATOM 2725 N N . LYS A 1 342 ? 47.756 -3.511 -33.440 1.00 89.69 342 LYS A N 1
ATOM 2726 C CA . LYS A 1 342 ? 47.814 -4.416 -34.598 1.00 89.69 342 LYS A CA 1
ATOM 2727 C C . LYS A 1 342 ? 46.713 -4.146 -35.626 1.00 89.69 342 LYS A C 1
ATOM 2729 O O . LYS A 1 342 ? 46.981 -4.225 -36.822 1.00 89.69 342 LYS A O 1
ATOM 2734 N N . TYR A 1 343 ? 45.492 -3.856 -35.178 1.00 89.31 343 TYR A N 1
ATOM 2735 C CA . TYR A 1 343 ? 44.325 -3.656 -36.053 1.00 89.31 343 TYR A CA 1
ATOM 2736 C C . TYR A 1 343 ? 43.850 -2.200 -36.108 1.00 89.31 343 TYR A C 1
ATOM 2738 O O . TYR A 1 343 ? 42.714 -1.919 -36.507 1.00 89.31 343 TYR A O 1
ATOM 2746 N N . PHE A 1 344 ? 44.696 -1.254 -35.693 1.00 90.44 344 PHE A N 1
ATOM 2747 C CA . PHE A 1 344 ? 44.328 0.153 -35.557 1.00 90.44 344 PHE A CA 1
ATOM 2748 C C . PHE A 1 344 ? 43.786 0.729 -36.868 1.00 90.44 344 PHE A C 1
ATOM 2750 O O . PHE A 1 344 ? 42.762 1.419 -36.885 1.00 90.44 344 PHE A O 1
ATOM 2757 N N . THR A 1 345 ? 44.436 0.406 -37.988 1.00 91.69 345 THR A N 1
ATOM 2758 C CA . THR A 1 345 ? 44.059 0.884 -39.323 1.00 91.69 345 THR A CA 1
ATOM 2759 C C . THR A 1 345 ? 42.658 0.407 -39.717 1.00 91.69 345 THR A C 1
ATOM 2761 O O . THR A 1 345 ? 41.831 1.199 -40.180 1.00 91.69 345 THR A O 1
ATOM 2764 N N . GLU A 1 346 ? 42.346 -0.868 -39.489 1.00 91.00 346 GLU A N 1
ATOM 2765 C CA . GLU A 1 346 ? 41.049 -1.481 -39.766 1.00 91.00 346 GLU A CA 1
ATOM 2766 C C . GLU A 1 346 ? 39.959 -0.931 -38.847 1.00 91.00 346 GLU A C 1
ATOM 2768 O O . GLU A 1 346 ? 38.862 -0.613 -39.316 1.00 91.00 346 GLU A O 1
ATOM 2773 N N . ILE A 1 347 ? 40.258 -0.779 -37.553 1.00 91.56 347 ILE A N 1
ATOM 2774 C CA . ILE A 1 347 ? 39.331 -0.218 -36.566 1.00 91.56 347 ILE A CA 1
ATOM 2775 C C . ILE A 1 347 ? 38.988 1.228 -36.925 1.00 91.56 347 ILE A C 1
ATOM 2777 O O . ILE A 1 347 ? 37.808 1.582 -37.007 1.00 91.56 347 ILE A O 1
ATOM 2781 N N . LYS A 1 348 ? 39.996 2.048 -37.232 1.00 93.25 348 LYS A N 1
ATOM 2782 C CA . LYS A 1 348 ? 39.819 3.442 -37.651 1.00 93.25 348 LYS A CA 1
ATOM 2783 C C . LYS A 1 348 ? 38.995 3.547 -38.932 1.00 93.25 348 LYS A C 1
ATOM 2785 O O . LYS A 1 348 ? 38.079 4.369 -39.014 1.00 93.25 348 LYS A O 1
ATOM 2790 N N . ALA A 1 349 ? 39.252 2.677 -39.909 1.00 92.94 349 ALA A N 1
ATOM 2791 C CA . ALA A 1 349 ? 38.463 2.615 -41.134 1.00 92.94 349 ALA A CA 1
ATOM 2792 C C . ALA A 1 349 ? 36.991 2.252 -40.860 1.00 92.94 349 ALA A C 1
ATOM 2794 O O . ALA A 1 349 ? 36.092 2.875 -41.432 1.00 92.94 349 ALA A O 1
ATOM 2795 N N . MET A 1 350 ? 36.721 1.291 -39.967 1.00 93.31 350 MET A N 1
ATOM 2796 C CA . MET A 1 350 ? 35.356 0.933 -39.556 1.00 93.31 350 MET A CA 1
ATOM 2797 C C . MET A 1 350 ? 34.647 2.073 -38.821 1.00 93.31 350 MET A C 1
ATOM 2799 O O . MET A 1 350 ? 33.463 2.300 -39.074 1.00 93.31 350 MET A O 1
ATOM 2803 N N . MET A 1 351 ? 35.347 2.811 -37.952 1.00 91.44 351 MET A N 1
ATOM 2804 C CA . MET A 1 351 ? 34.780 3.973 -37.257 1.00 91.44 351 MET A CA 1
ATOM 2805 C C . MET A 1 351 ? 34.367 5.069 -38.239 1.00 91.44 351 MET A C 1
ATOM 2807 O O . MET A 1 351 ? 33.219 5.510 -38.209 1.00 91.44 351 MET A O 1
ATOM 2811 N N . HIS A 1 352 ? 35.251 5.429 -39.171 1.00 91.88 352 HIS A N 1
ATOM 2812 C CA . HIS A 1 352 ? 34.952 6.412 -40.215 1.00 91.88 352 HIS A CA 1
ATOM 2813 C C . HIS A 1 352 ? 33.788 5.958 -41.115 1.00 91.88 352 HIS A C 1
ATOM 2815 O O . HIS A 1 352 ? 32.893 6.726 -41.465 1.00 91.88 352 HIS A O 1
ATOM 2821 N N . LYS A 1 353 ? 33.739 4.667 -41.459 1.00 91.69 353 LYS A N 1
ATOM 2822 C CA . LYS A 1 353 ? 32.633 4.077 -42.224 1.00 91.69 353 LYS A CA 1
ATOM 2823 C C . LYS A 1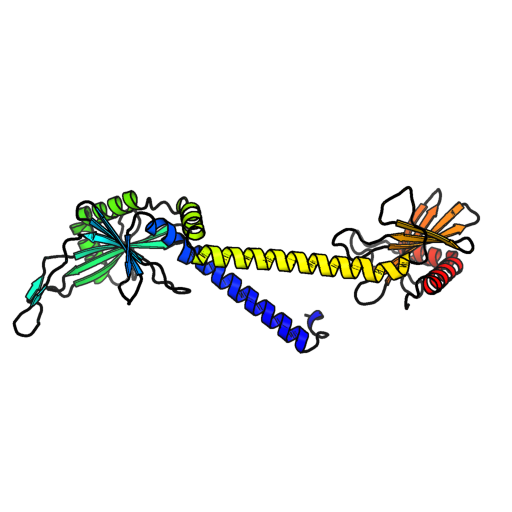 353 ? 31.302 4.105 -41.468 1.00 91.69 353 LYS A C 1
ATOM 2825 O O . LYS A 1 353 ? 30.267 4.365 -42.084 1.00 91.69 353 LYS A O 1
ATOM 2830 N N . ALA A 1 354 ? 31.311 3.846 -40.163 1.00 90.00 354 ALA A N 1
ATOM 2831 C CA . ALA A 1 354 ? 30.124 3.938 -39.318 1.00 90.00 354 ALA A CA 1
ATOM 2832 C C . ALA A 1 354 ? 29.613 5.384 -39.208 1.00 90.00 354 ALA A C 1
ATOM 2834 O O . ALA A 1 354 ? 28.405 5.615 -39.305 1.00 90.00 354 ALA A O 1
ATOM 2835 N N . GLU A 1 355 ? 30.524 6.346 -39.050 1.00 87.81 355 GLU A N 1
ATOM 2836 C CA . GLU A 1 355 ? 30.225 7.780 -39.007 1.00 87.81 355 GLU A CA 1
ATOM 2837 C C . GLU A 1 355 ? 29.556 8.242 -40.305 1.00 87.81 355 GLU A C 1
ATOM 2839 O O . GLU A 1 355 ? 28.444 8.770 -40.271 1.00 87.81 355 GLU A O 1
ATOM 2844 N N . ASN A 1 356 ? 30.150 7.923 -41.457 1.00 89.00 356 ASN A N 1
ATOM 2845 C CA . ASN A 1 356 ? 29.601 8.2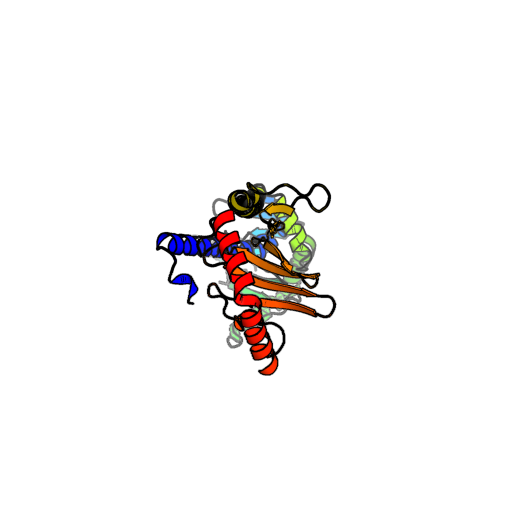90 -42.763 1.00 89.00 356 ASN A CA 1
ATOM 2846 C C . ASN A 1 356 ? 28.226 7.661 -43.034 1.00 89.00 356 ASN A C 1
ATOM 2848 O O . ASN A 1 356 ? 27.323 8.308 -43.578 1.00 89.00 356 ASN A O 1
ATOM 2852 N N . LEU A 1 357 ? 28.025 6.395 -42.649 1.00 88.19 357 LEU A N 1
ATOM 2853 C CA . LEU A 1 357 ? 26.747 5.734 -42.900 1.00 88.19 357 LEU A CA 1
ATOM 2854 C C . LEU A 1 357 ? 25.641 6.278 -41.991 1.00 88.19 357 LEU A C 1
ATOM 2856 O O . LEU A 1 357 ? 24.546 6.587 -42.473 1.00 88.19 357 LEU A O 1
ATOM 2860 N N . TRP A 1 358 ? 25.897 6.390 -40.692 1.00 87.38 358 TRP A N 1
ATOM 2861 C CA . TRP A 1 358 ? 24.854 6.653 -39.700 1.00 87.38 358 TRP A CA 1
ATOM 2862 C C . TRP A 1 358 ? 24.825 8.086 -39.171 1.00 87.38 358 TRP A C 1
ATOM 2864 O O . TRP A 1 358 ? 23.949 8.392 -38.360 1.00 87.38 358 TRP A O 1
ATOM 2874 N N . ASN A 1 359 ? 25.721 8.954 -39.649 1.00 80.69 359 ASN A N 1
ATOM 2875 C CA . ASN A 1 359 ? 25.898 10.328 -39.178 1.00 80.69 359 ASN A CA 1
ATOM 2876 C C . ASN A 1 359 ? 25.940 10.391 -37.644 1.00 80.69 359 ASN A C 1
ATOM 2878 O O . ASN A 1 359 ? 25.248 11.179 -36.993 1.00 80.69 359 ASN A O 1
ATOM 2882 N N . ILE A 1 360 ? 26.659 9.437 -37.054 1.00 71.12 360 ILE A N 1
ATOM 2883 C CA . ILE A 1 360 ? 26.809 9.353 -35.611 1.00 71.12 360 ILE A CA 1
ATOM 2884 C C . ILE A 1 360 ? 27.836 10.414 -35.252 1.00 71.12 360 ILE A C 1
ATOM 2886 O O . ILE A 1 360 ? 29.009 10.232 -35.543 1.00 71.12 360 ILE A O 1
ATOM 2890 N N . ILE A 1 361 ? 27.380 11.509 -34.639 1.00 53.94 361 ILE A N 1
ATOM 2891 C CA . ILE A 1 361 ? 28.275 12.531 -34.090 1.00 53.94 361 ILE A CA 1
ATOM 2892 C C . ILE A 1 361 ? 29.175 11.828 -33.075 1.00 53.94 361 ILE A C 1
ATOM 2894 O O . ILE A 1 361 ? 28.683 11.324 -32.055 1.00 53.94 361 ILE A O 1
ATOM 2898 N N . LEU A 1 362 ? 30.461 11.738 -33.407 1.00 45.84 362 LEU A N 1
ATOM 2899 C CA . LEU A 1 362 ? 31.489 11.223 -32.520 1.00 45.84 362 LEU A CA 1
ATOM 2900 C C . LEU A 1 362 ? 31.644 12.125 -31.292 1.00 45.84 362 LEU A C 1
ATOM 2902 O O . LEU A 1 362 ? 31.574 13.373 -31.436 1.00 45.84 362 LEU A O 1
#

Secondary structure (DSSP, 8-state):
-GGGTTS-HHHHHHHHHHHHHHHHHHHHHHHIIIIIHHHHHHHTTSEEEE-SS-EEEEEEETTEEEEEEPPPTT----EEEEEESSPP-EEE-TTS-EEEESS-EEEEEEEEETTEEEEEEEEEEGGGTEEEEEEE-TT--EE-SSTT-HHHHHHHHHHHHHTHHHHHHHHHHHHHHH---TTSHHHHHHHHHHTSHHHHHHHHHHHHHHHHHHHHHHHHHHHIIIIIHHHHHTTSEEPSSS-TTEEEEEETTEEEEEEPPPTT----EEEEEEE-TTS-EEEEEEEE-SSS-EEEEEEEE-SS-EEEEEE-TTS-B-GGGGTTS----HHHHHHHHHHHHHTHHHHHHHHHHHHHHH----

Radius of gyration: 37.73 Å; chains: 1; bounding box: 86×45×94 Å

Foldseek 3Di:
DVPVPPDDPVRVVVVVVVVVVVVVVVLQVCCCQWAALLLLLLLVVFCWDDPVVAIWTWDDDPQKIWIWGGADRSGRDTKIKIFGPPDWDFDADPVRHTQAIPDKGKMKIWGDGQPFIWIKMWIDGVNVPDTDIFTADLVQHTDDPDPVPPVNVVVVVVVCVVCVVVVVVRSVVCCVSRVRPNPVRNVSSVVSLCPDPVSVVVVVVVVVVVVVVVVVLQVVLCCLQCPQCCLVQVLFDDDPPDDPFKTWDDDPQWIWMWGTDDPSDNWTWIKIWHQDPQRKIWIWIWTDDDPDDIWIWIWIDDPVDTDIFTAHPVLQGDPVVPPPDDDDPPVVNVVNVVVSVVCVVVVVVRSVVSCVNRVPDD